Protein AF-A0A9D8K0U5-F1 (afdb_monomer)

Sequence (333 aa):
MPDEKPNTPPADSAVDSELLQRVLEVSRLMAETRALNPLLGRVMDEAVKLVGAERGFLVLMGRDGSHEIRVRRSRVGADPPGAADEISNSIIDKVARSGQPLILRDALNDPAFNNASSIINLRLRSVLCAPLVSRGNVIGALYVENRSIKGRFNTRDLSPLILFANQVAVSIENAALNDDLEARVAERTRELREAMTHLENSWMKIVETNRLQTELLGNVTHDLRSPLTVVVGTLTAMQDGTLGALTVEQRDWVGKSLEAVNHVLNLTNDLFDLAKLDMGALTLHPQNVDLAKFLNDIYRIGLGLRWPDGVTLELDLPPRLPVVALDPVRIRI

pLDDT: mean 81.91, std 11.78, range [43.19, 97.38]

Foldseek 3Di:
DDDDDPDDPPPVVVVVVVLVVVVVVVLVVLVVDLDLLVSLAVLQLCLCVVLVFQKKWWWFADPVRDIDTSFIAGPVGGDDDDDDQADQPVQFVVCQVVVAKDKDLQQCPDPVRVPRPSCVVNQFGIKTKHFQDDPNHGRTIIITTHNPHGRSDDPVSNVSRNSSSPSSSVSVVVSVVVVVVVVVVVVVVVVVVVVVVVVVVVVVVVVVVLVVLLVVLVVVLVVLCVVLVVLLVVLVCVLVQVVHDDDPVRNVVSVVSNVVSVVVNVVSVVVSQVSCVVSVNNDADWDQDPVVVLVVVLVVVVVVDDDPPPDDDDDDDDPDDGRDGGRSVVPND

Nearest PDB structures (foldseek):
  6oap-assembly1_B  TM=8.063E-01  e=4.537E-08  [Leptolyngbya] sp. JSC-1
  3p01-assembly1_A  TM=7.702E-01  e=1.149E-06  Nostoc sp. PCC 7120 = FACHB-418
  6oaq-assembly1_A  TM=7.503E-01  e=1.430E-06  [Leptolyngbya] sp. JSC-1
  2vzw-assembly1_A  TM=7.521E-01  e=2.612E-06  Mycobacterium tuberculosis H37Rv
  2y8h-assembly1_B  TM=7.500E-01  e=6.628E-06  Mycobacterium tuberculosis H37Rv

Radius of gyration: 48.84 Å; Cα contacts (8 Å, |Δi|>4): 367; chains: 1; bounding box: 100×67×124 Å

Solvent-accessible surface area (backbone atoms only — not comparable to full-atom values): 18971 Å² total; per-residue (Å²): 136,82,86,79,74,83,82,71,78,61,75,69,62,58,53,53,51,52,52,51,49,54,51,49,52,49,53,50,54,57,75,70,47,89,54,63,69,69,48,56,46,51,56,45,52,50,49,26,58,75,60,64,32,49,32,27,37,36,33,36,51,47,97,86,74,46,78,44,77,79,37,57,33,36,75,91,44,73,63,80,90,76,86,94,77,84,69,45,60,72,61,50,51,51,22,53,74,65,65,42,66,48,77,34,39,42,38,55,75,32,89,93,38,48,83,39,65,52,38,61,77,62,47,38,18,14,39,42,38,21,36,13,48,48,98,90,41,62,52,24,35,37,38,34,34,25,64,87,42,64,52,70,63,55,80,77,49,44,59,62,45,43,52,51,16,41,52,50,26,51,52,53,51,52,50,55,52,48,55,53,50,51,52,52,50,54,50,52,54,50,53,50,51,55,53,49,55,51,49,52,55,53,49,53,51,51,53,51,51,53,51,53,51,52,52,52,51,54,50,52,51,52,65,53,46,54,61,51,51,51,51,47,53,52,41,48,35,43,70,76,38,78,76,41,88,65,54,76,69,55,44,53,51,44,50,54,51,43,54,52,52,51,49,53,53,49,53,54,50,51,55,49,50,50,54,27,48,78,68,70,65,60,79,81,67,64,36,85,36,54,46,62,61,52,52,50,56,51,49,58,53,58,70,71,52,91,67,64,92,92,66,80,91,83,86,90,75,72,100,76,64,64,71,41,77,41,39,70,76,82,68,62,123

Mean predicted aligned error: 15.77 Å

Structure (mmCIF, N/CA/C/O backbone):
data_AF-A0A9D8K0U5-F1
#
_entry.id   AF-A0A9D8K0U5-F1
#
loop_
_atom_site.group_PDB
_atom_site.id
_atom_site.type_symbol
_atom_site.label_atom_id
_atom_site.label_alt_id
_atom_site.label_comp_id
_atom_site.label_asym_id
_atom_site.label_entity_id
_atom_site.label_seq_id
_atom_site.pdbx_PDB_ins_code
_atom_site.Cartn_x
_atom_site.Cartn_y
_atom_site.Cartn_z
_atom_site.occupancy
_atom_site.B_iso_or_equiv
_atom_site.auth_seq_id
_atom_site.auth_comp_id
_atom_site.auth_asym_id
_atom_site.auth_atom_id
_atom_site.pdbx_PDB_model_num
ATOM 1 N N . MET A 1 1 ? 44.572 -47.144 -34.356 1.00 44.66 1 MET A N 1
ATOM 2 C CA . MET A 1 1 ? 44.053 -45.957 -33.651 1.00 44.66 1 MET A CA 1
ATOM 3 C C . MET A 1 1 ? 44.403 -44.751 -34.501 1.00 44.66 1 MET A C 1
ATOM 5 O O . MET A 1 1 ? 45.591 -44.565 -34.725 1.00 44.66 1 MET A O 1
ATOM 9 N N . PRO A 1 2 ? 43.435 -44.033 -35.086 1.00 44.09 2 PRO A N 1
ATOM 10 C CA . PRO A 1 2 ? 43.706 -42.770 -35.754 1.00 44.09 2 PRO A CA 1
ATOM 11 C C . PRO A 1 2 ? 43.548 -41.607 -34.768 1.00 44.09 2 PRO A C 1
ATOM 13 O O . PRO A 1 2 ? 42.581 -41.567 -34.011 1.00 44.09 2 PRO A O 1
ATOM 16 N N . ASP A 1 3 ? 44.517 -40.695 -34.800 1.00 43.75 3 ASP A N 1
ATOM 17 C CA . ASP A 1 3 ? 44.571 -39.455 -34.028 1.00 43.75 3 ASP A CA 1
ATOM 18 C C . ASP A 1 3 ? 43.314 -38.596 -34.220 1.00 43.75 3 ASP A C 1
ATOM 20 O O . ASP A 1 3 ? 43.030 -38.080 -35.306 1.00 43.75 3 ASP A O 1
ATOM 24 N N . GLU A 1 4 ? 42.577 -38.419 -33.129 1.00 43.19 4 GLU A N 1
ATOM 25 C CA . GLU A 1 4 ? 41.463 -37.490 -33.005 1.00 43.19 4 GLU A CA 1
ATOM 26 C C . GLU A 1 4 ? 42.046 -36.078 -32.833 1.00 43.19 4 GLU A C 1
ATOM 28 O O . GLU A 1 4 ? 42.565 -35.712 -31.777 1.00 43.19 4 GLU A O 1
ATOM 33 N N . LYS A 1 5 ? 42.031 -35.272 -33.903 1.00 47.97 5 LYS A N 1
ATOM 34 C CA . LYS A 1 5 ? 42.366 -33.845 -33.793 1.00 47.97 5 LYS A CA 1
ATOM 35 C C . LYS A 1 5 ? 41.374 -33.172 -32.833 1.00 47.97 5 LYS A C 1
ATOM 37 O O . LYS A 1 5 ? 40.172 -33.396 -32.978 1.00 47.97 5 LYS A O 1
ATOM 42 N N . PRO A 1 6 ? 41.831 -32.301 -31.915 1.00 45.78 6 PRO A N 1
ATOM 43 C CA . PRO A 1 6 ? 40.937 -31.585 -31.018 1.00 45.78 6 PRO A CA 1
ATOM 44 C C . PRO A 1 6 ? 40.024 -30.663 -31.832 1.00 45.78 6 PRO A C 1
ATOM 46 O O . PRO A 1 6 ? 40.475 -29.712 -32.474 1.00 45.78 6 PRO A O 1
ATOM 49 N N . ASN A 1 7 ? 38.732 -30.986 -31.806 1.00 48.38 7 ASN A N 1
ATOM 50 C CA . ASN A 1 7 ? 37.651 -30.201 -32.381 1.00 48.38 7 ASN A CA 1
ATOM 51 C C . ASN A 1 7 ? 37.589 -28.857 -31.642 1.00 48.38 7 ASN A C 1
ATOM 53 O O . ASN A 1 7 ? 37.075 -28.760 -30.529 1.00 48.38 7 ASN A O 1
ATOM 57 N N . THR A 1 8 ? 38.197 -27.830 -32.226 1.00 49.44 8 THR A N 1
ATOM 58 C CA . THR A 1 8 ? 38.116 -26.460 -31.722 1.00 49.44 8 THR A CA 1
ATOM 59 C C . THR A 1 8 ? 36.695 -25.965 -32.006 1.00 49.44 8 THR A C 1
ATOM 61 O O . THR A 1 8 ? 36.280 -26.016 -33.166 1.00 49.44 8 THR A O 1
ATOM 64 N N . PRO A 1 9 ? 35.914 -25.530 -31.000 1.00 43.94 9 PRO A N 1
ATOM 65 C CA . PRO A 1 9 ? 34.563 -25.040 -31.247 1.00 43.94 9 PRO A CA 1
ATOM 66 C C . PRO A 1 9 ? 34.605 -23.825 -32.194 1.00 43.94 9 PRO A C 1
ATOM 68 O O . PRO A 1 9 ? 35.534 -23.014 -32.103 1.00 43.94 9 PRO A O 1
ATOM 71 N N . PRO A 1 10 ? 33.645 -23.695 -33.129 1.00 44.31 10 PRO A N 1
ATOM 72 C CA . PRO A 1 10 ? 33.627 -22.599 -34.092 1.00 44.31 10 PRO A CA 1
ATOM 73 C C . PRO A 1 10 ? 33.541 -21.248 -33.370 1.00 44.31 10 PRO A C 1
ATOM 75 O O . PRO A 1 10 ? 32.800 -21.099 -32.402 1.00 44.31 10 PRO A O 1
ATOM 78 N N . ALA A 1 11 ? 34.278 -20.248 -33.863 1.00 51.22 11 ALA A N 1
ATOM 79 C CA . ALA A 1 11 ? 34.412 -18.922 -33.249 1.00 51.22 11 ALA A CA 1
ATOM 80 C C . ALA A 1 11 ? 33.075 -18.206 -32.941 1.00 51.22 11 ALA A C 1
ATOM 82 O O . ALA A 1 11 ? 33.038 -17.361 -32.051 1.00 51.22 11 ALA A O 1
ATOM 83 N N . ASP A 1 12 ? 31.979 -18.567 -33.618 1.00 49.62 12 ASP A N 1
ATOM 84 C CA . ASP A 1 12 ? 30.642 -18.010 -33.371 1.00 49.62 12 ASP A CA 1
ATOM 85 C C . ASP A 1 12 ? 30.054 -18.432 -31.995 1.00 49.62 12 ASP A C 1
ATOM 87 O O . ASP A 1 12 ? 29.340 -17.642 -31.386 1.00 49.62 12 ASP A O 1
ATOM 91 N N . SER A 1 13 ? 30.403 -19.599 -31.420 1.00 53.31 13 SER A N 1
ATOM 92 C CA . SER A 1 13 ? 29.839 -20.035 -30.120 1.00 53.31 13 SER A CA 1
ATOM 93 C C . SER A 1 13 ? 30.451 -19.326 -28.904 1.00 53.31 13 SER A C 1
ATOM 95 O O . SER A 1 13 ? 29.824 -19.229 -27.851 1.00 53.31 13 SER A O 1
ATOM 97 N N . ALA A 1 14 ? 31.690 -18.843 -29.028 1.00 51.88 14 ALA A N 1
ATOM 98 C CA . ALA A 1 14 ? 32.368 -18.095 -27.968 1.00 51.88 14 ALA A CA 1
ATOM 99 C C . ALA A 1 14 ? 31.843 -16.651 -27.866 1.00 51.88 14 ALA A C 1
ATOM 101 O O . ALA A 1 14 ? 31.700 -16.124 -26.764 1.00 51.88 14 ALA A O 1
ATOM 102 N N . VAL A 1 15 ? 31.495 -16.046 -29.009 1.00 54.91 15 VAL A N 1
ATOM 103 C CA . VAL A 1 15 ? 30.927 -14.691 -29.096 1.00 54.91 15 VAL A CA 1
ATOM 104 C C . VAL A 1 15 ? 29.525 -14.639 -28.481 1.00 54.91 15 VAL A C 1
ATOM 106 O O . VAL A 1 15 ? 29.226 -13.713 -27.727 1.00 54.91 15 VAL A O 1
ATOM 109 N N . ASP A 1 16 ? 28.697 -15.662 -28.716 1.00 64.38 16 ASP A N 1
ATOM 110 C CA . ASP A 1 16 ? 27.368 -15.768 -28.098 1.00 64.38 16 ASP A CA 1
ATOM 111 C C . ASP A 1 16 ? 27.444 -15.972 -26.575 1.00 64.38 16 ASP A C 1
ATOM 113 O O . ASP A 1 16 ? 26.632 -15.416 -25.834 1.00 64.38 16 ASP A O 1
ATOM 117 N N . SER A 1 17 ? 28.449 -16.706 -26.080 1.00 67.56 17 SER A N 1
ATOM 118 C CA . SER A 1 17 ? 28.657 -16.896 -24.638 1.00 67.56 17 SER A CA 1
ATOM 119 C C . SER A 1 17 ? 29.124 -15.617 -23.935 1.00 67.56 17 SER A C 1
ATOM 121 O O . SER A 1 17 ? 28.663 -15.339 -22.829 1.00 67.56 17 SER A O 1
ATOM 123 N N . GLU A 1 18 ? 30.016 -14.831 -24.550 1.00 72.62 18 GLU A N 1
ATOM 124 C CA . GLU A 1 18 ? 30.473 -13.553 -23.982 1.00 72.62 18 GLU A CA 1
ATOM 125 C C . GLU A 1 18 ? 29.339 -12.515 -23.973 1.00 72.62 18 GLU A C 1
ATOM 127 O O . GLU A 1 18 ? 29.126 -11.823 -22.974 1.00 72.62 18 GLU A O 1
ATOM 132 N N . LEU A 1 19 ? 28.557 -12.449 -25.058 1.00 68.31 19 LEU A N 1
ATOM 133 C CA . LEU A 1 19 ? 27.367 -11.604 -25.150 1.00 68.31 19 LEU A CA 1
ATOM 134 C C . LEU A 1 19 ? 26.346 -11.955 -24.060 1.00 68.31 19 LEU A C 1
ATOM 136 O O . LEU A 1 19 ? 25.843 -11.066 -23.370 1.00 68.31 19 LEU A O 1
ATOM 140 N N . LEU A 1 20 ? 26.069 -13.248 -23.880 1.00 69.81 20 LEU A N 1
ATOM 141 C CA . LEU A 1 20 ? 25.145 -13.731 -22.860 1.00 69.81 20 LEU A CA 1
ATOM 142 C C . LEU A 1 20 ? 25.645 -13.399 -21.448 1.00 69.81 20 LEU A C 1
ATOM 144 O O . LEU A 1 20 ? 24.860 -12.949 -20.617 1.00 69.81 20 LEU A O 1
ATOM 148 N N . GLN A 1 21 ? 26.946 -13.544 -21.179 1.00 76.25 21 GLN A N 1
ATOM 149 C CA . GLN A 1 21 ? 27.541 -13.161 -19.895 1.00 76.25 21 GLN A CA 1
ATOM 150 C C . GLN A 1 21 ? 27.371 -11.667 -19.602 1.00 76.25 21 GLN A C 1
ATOM 152 O O . GLN A 1 21 ? 26.930 -11.314 -18.508 1.00 76.25 21 GLN A O 1
ATOM 157 N N . ARG A 1 22 ? 27.645 -10.795 -20.581 1.00 69.19 22 ARG A N 1
ATOM 158 C CA . ARG A 1 22 ? 27.478 -9.340 -20.423 1.00 69.19 22 ARG A CA 1
ATOM 159 C C . ARG A 1 22 ? 26.025 -8.942 -20.196 1.00 69.19 22 ARG A C 1
ATOM 161 O O . ARG A 1 22 ? 25.749 -8.027 -19.426 1.00 69.19 22 ARG A O 1
ATOM 168 N N . VAL A 1 23 ? 25.086 -9.635 -20.832 1.00 67.44 23 VAL A N 1
ATOM 169 C CA . VAL A 1 23 ? 23.647 -9.405 -20.642 1.00 67.44 23 VAL A CA 1
ATOM 170 C C . VAL A 1 23 ? 23.165 -9.923 -19.291 1.00 67.44 23 VAL A C 1
ATOM 172 O O . VAL A 1 23 ? 22.287 -9.316 -18.682 1.00 67.44 23 VAL A O 1
ATOM 175 N N . LEU A 1 24 ? 23.725 -11.022 -18.791 1.00 70.69 24 LEU A N 1
ATOM 176 C CA . LEU A 1 24 ? 23.398 -11.529 -17.462 1.00 70.69 24 LEU A CA 1
ATOM 177 C C . LEU A 1 24 ? 23.963 -10.617 -16.368 1.00 70.69 24 LEU A C 1
ATOM 179 O O . LEU A 1 24 ? 23.246 -10.310 -15.418 1.00 70.69 24 LEU A O 1
ATOM 183 N N . GLU A 1 25 ? 25.190 -10.119 -16.525 1.00 73.56 25 GLU A N 1
ATOM 184 C CA . GLU A 1 25 ? 25.799 -9.121 -15.634 1.00 73.56 25 GLU A CA 1
ATOM 185 C C . GLU A 1 25 ? 24.990 -7.815 -15.640 1.00 73.56 25 GLU A C 1
ATOM 187 O O . GLU A 1 25 ? 24.505 -7.381 -14.595 1.00 73.56 25 GLU A O 1
ATOM 192 N N . VAL A 1 26 ? 24.735 -7.311 -16.853 1.00 67.88 26 VAL A N 1
ATOM 193 C CA . VAL A 1 26 ? 23.516 -6.632 -17.305 1.00 67.88 26 VAL A CA 1
ATOM 194 C C . VAL A 1 26 ? 22.335 -6.649 -16.325 1.00 67.88 26 VAL A C 1
ATOM 196 O O . VAL A 1 26 ? 22.117 -5.774 -15.487 1.00 67.88 26 VAL A O 1
ATOM 199 N N . SER A 1 27 ? 21.580 -7.744 -16.435 1.00 65.62 27 SER A N 1
ATOM 200 C CA . SER A 1 27 ? 20.353 -8.028 -15.697 1.00 65.62 27 SER A CA 1
ATOM 201 C C . SER A 1 27 ? 20.543 -8.103 -14.183 1.00 65.62 27 SER A C 1
ATOM 203 O O . SER A 1 27 ? 19.653 -7.704 -13.435 1.00 65.62 27 SER A O 1
ATOM 205 N N . ARG A 1 28 ? 21.701 -8.577 -13.711 1.00 65.06 28 ARG A N 1
ATOM 206 C CA . ARG A 1 28 ? 21.978 -8.738 -12.284 1.00 65.06 28 ARG A CA 1
ATOM 207 C C . ARG A 1 28 ? 22.178 -7.381 -11.621 1.00 65.06 28 ARG A C 1
ATOM 209 O O . ARG A 1 28 ? 21.547 -7.095 -10.610 1.00 65.06 28 ARG A O 1
ATOM 216 N N . LEU A 1 29 ? 22.958 -6.505 -12.250 1.00 64.00 29 LEU A N 1
ATOM 217 C CA . LEU A 1 29 ? 23.120 -5.118 -11.808 1.00 64.00 29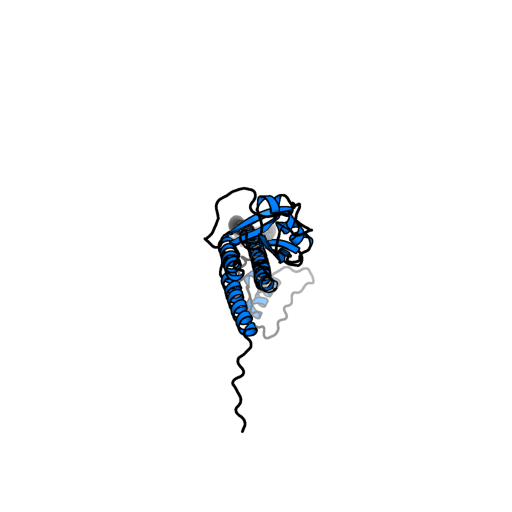 LEU A CA 1
ATOM 218 C C . LEU A 1 29 ? 21.791 -4.344 -11.860 1.00 64.00 29 LEU A C 1
ATOM 220 O O . LEU A 1 29 ? 21.554 -3.449 -11.043 1.00 64.00 29 LEU A O 1
ATOM 224 N N . MET A 1 30 ? 20.909 -4.710 -12.794 1.00 59.34 30 MET A N 1
ATOM 225 C CA . MET A 1 30 ? 19.554 -4.159 -12.919 1.00 59.34 30 MET A CA 1
ATOM 226 C C . MET A 1 30 ? 18.601 -4.619 -11.822 1.00 59.34 30 MET A C 1
ATOM 228 O O . MET A 1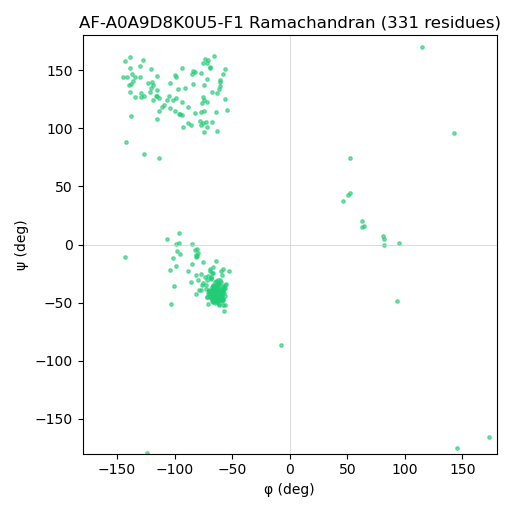 30 ? 17.737 -3.841 -11.433 1.00 59.34 30 MET A O 1
ATOM 232 N N . ALA A 1 31 ? 18.776 -5.827 -11.287 1.00 60.34 31 ALA A N 1
ATOM 233 C CA . ALA A 1 31 ? 18.042 -6.283 -10.110 1.00 60.34 31 ALA A CA 1
ATOM 234 C C . ALA A 1 31 ? 18.532 -5.611 -8.811 1.00 60.34 31 ALA A C 1
ATOM 236 O O . ALA A 1 31 ? 17.761 -5.448 -7.869 1.00 60.34 31 ALA A O 1
ATOM 237 N N . GLU A 1 32 ? 19.805 -5.210 -8.755 1.00 58.94 32 GLU A N 1
ATOM 238 C CA . GLU A 1 32 ? 20.442 -4.663 -7.547 1.00 58.94 32 GLU A CA 1
ATOM 239 C C . GLU A 1 32 ? 20.281 -3.135 -7.407 1.00 58.94 32 GLU A C 1
ATOM 241 O O . GLU A 1 32 ? 20.342 -2.594 -6.300 1.00 58.94 32 GLU A O 1
ATOM 246 N N . THR A 1 33 ? 20.046 -2.413 -8.508 1.00 56.09 33 THR A N 1
ATOM 247 C CA . THR A 1 33 ? 19.996 -0.943 -8.496 1.00 56.09 33 THR A CA 1
ATOM 248 C C . THR A 1 33 ? 18.563 -0.427 -8.376 1.00 56.09 33 THR A C 1
ATOM 250 O O . THR A 1 33 ? 17.787 -0.503 -9.323 1.00 56.09 33 THR A O 1
ATOM 253 N N . ARG A 1 34 ? 18.228 0.203 -7.241 1.00 58.66 34 ARG A N 1
ATOM 254 C CA . ARG A 1 34 ? 16.926 0.879 -7.041 1.00 58.66 34 ARG A CA 1
ATOM 255 C C . ARG A 1 34 ? 16.739 2.145 -7.885 1.00 58.66 34 ARG A C 1
ATOM 257 O O . ARG A 1 34 ? 15.617 2.573 -8.114 1.00 58.66 34 ARG A O 1
ATOM 264 N N . ALA A 1 35 ? 17.827 2.770 -8.331 1.00 66.31 35 ALA A N 1
ATOM 265 C CA . ALA A 1 35 ? 17.777 4.013 -9.092 1.00 66.31 35 ALA A CA 1
ATOM 266 C C . ALA A 1 35 ? 17.773 3.744 -10.608 1.00 66.31 35 ALA A C 1
ATOM 268 O O . ALA A 1 35 ? 18.791 3.351 -11.182 1.00 66.31 35 ALA A O 1
ATOM 269 N N . LEU A 1 36 ? 16.647 4.030 -11.269 1.00 76.12 36 LEU A N 1
ATOM 270 C CA . LEU A 1 36 ? 16.458 3.819 -12.709 1.00 76.12 36 LEU A CA 1
ATOM 271 C C . LEU A 1 36 ? 17.473 4.603 -13.569 1.00 76.12 36 LEU A C 1
ATOM 273 O O . LEU A 1 36 ? 18.045 4.059 -14.507 1.00 76.12 36 LEU A O 1
ATOM 277 N N . ASN A 1 37 ? 17.769 5.865 -13.241 1.00 77.75 37 ASN A N 1
ATOM 278 C CA . ASN A 1 37 ? 18.607 6.722 -14.100 1.00 77.75 37 ASN A CA 1
ATOM 279 C C . ASN A 1 37 ? 20.075 6.270 -14.228 1.00 77.75 37 ASN A C 1
ATOM 281 O O . ASN A 1 37 ? 20.565 6.176 -15.358 1.00 77.75 37 ASN A O 1
ATOM 285 N N . PRO A 1 38 ? 20.795 5.957 -13.131 1.00 77.94 38 PRO A N 1
ATOM 286 C CA . PRO A 1 38 ? 22.136 5.377 -13.223 1.00 77.94 38 PRO A CA 1
ATOM 287 C C . PRO A 1 38 ? 22.172 4.084 -14.040 1.00 77.94 38 PRO A C 1
ATOM 289 O O . PRO A 1 38 ? 23.146 3.824 -14.746 1.00 77.94 38 PRO A O 1
ATOM 292 N N . LEU A 1 39 ? 21.104 3.291 -13.957 1.00 77.38 39 LEU A N 1
ATOM 293 C CA . LEU A 1 39 ? 21.005 2.000 -14.614 1.00 77.38 39 LEU A CA 1
ATOM 294 C C . LEU A 1 39 ? 20.860 2.128 -16.129 1.00 77.38 39 LEU A C 1
ATOM 296 O O . LEU A 1 39 ? 21.645 1.549 -16.879 1.00 77.38 39 LEU A O 1
ATOM 300 N N . LEU A 1 40 ? 19.905 2.951 -16.571 1.00 83.56 40 LEU A N 1
ATOM 301 C CA . LEU A 1 40 ? 19.699 3.255 -17.986 1.00 83.56 40 LEU A CA 1
ATOM 302 C C . LEU A 1 40 ? 20.972 3.832 -18.622 1.00 83.56 40 LEU A C 1
ATOM 304 O O . LEU A 1 40 ? 21.321 3.489 -19.750 1.00 83.56 40 LEU A O 1
ATOM 308 N N . GLY A 1 41 ? 21.700 4.662 -17.868 1.00 83.75 41 GLY A N 1
ATOM 309 C CA . GLY A 1 41 ? 23.008 5.177 -18.256 1.00 83.75 41 GLY A CA 1
ATOM 310 C C . GLY A 1 41 ? 24.024 4.081 -18.575 1.00 83.75 41 GLY A C 1
ATOM 311 O O . GLY A 1 41 ? 24.608 4.090 -19.655 1.00 83.75 41 GLY A O 1
ATOM 312 N N . ARG A 1 42 ? 24.201 3.123 -17.659 1.00 81.19 42 ARG A N 1
ATOM 313 C CA . ARG A 1 42 ? 25.161 2.017 -17.815 1.00 81.19 42 ARG A CA 1
ATOM 314 C C . ARG A 1 42 ? 24.799 1.076 -18.959 1.00 81.19 42 ARG A C 1
ATOM 316 O O . ARG A 1 42 ? 25.681 0.671 -19.708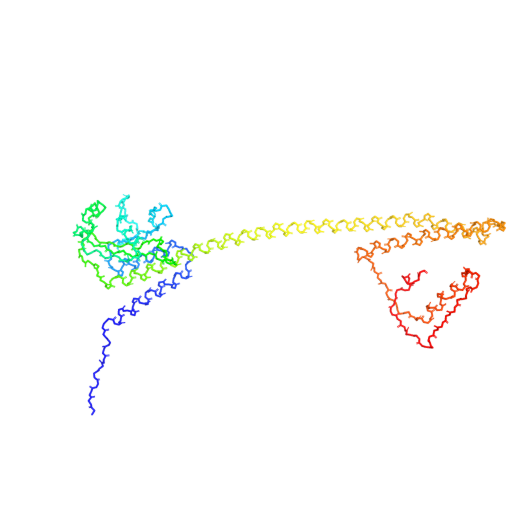 1.00 81.19 42 ARG A O 1
ATOM 323 N N . VAL A 1 43 ? 23.514 0.749 -19.111 1.00 84.25 43 VAL A N 1
ATOM 324 C CA . VAL A 1 43 ? 23.054 -0.111 -20.213 1.00 84.25 43 VAL A CA 1
ATOM 325 C C . VAL A 1 43 ? 23.360 0.550 -21.556 1.00 84.25 43 VAL A C 1
ATOM 327 O O . VAL A 1 43 ? 23.851 -0.106 -22.471 1.00 84.25 43 VAL A O 1
ATOM 330 N N . MET A 1 44 ? 23.143 1.864 -21.659 1.00 86.88 44 MET A N 1
ATOM 331 C CA . MET A 1 44 ? 23.506 2.625 -22.852 1.00 86.88 44 MET A CA 1
ATOM 332 C C . MET A 1 44 ? 25.013 2.661 -23.103 1.00 86.88 44 MET A C 1
ATOM 334 O O . MET A 1 44 ? 25.428 2.551 -24.255 1.00 86.88 44 MET A O 1
ATOM 338 N N . ASP A 1 45 ? 25.828 2.801 -22.056 1.00 86.88 45 ASP A N 1
ATOM 339 C CA . ASP A 1 45 ? 27.288 2.764 -22.178 1.00 86.88 45 ASP A CA 1
ATOM 340 C C . ASP A 1 45 ? 27.766 1.428 -22.763 1.00 86.88 45 ASP A C 1
ATOM 342 O O . ASP A 1 45 ? 28.575 1.411 -23.692 1.00 86.88 45 ASP A O 1
ATOM 346 N N . GLU A 1 46 ? 27.227 0.309 -22.279 1.00 84.44 46 GLU A N 1
ATOM 347 C CA . GLU A 1 46 ? 27.560 -1.016 -22.808 1.00 84.44 46 GLU A CA 1
ATOM 348 C C . GLU A 1 46 ? 27.000 -1.246 -24.215 1.00 84.44 46 GLU A C 1
ATOM 350 O O . GLU A 1 46 ? 27.724 -1.744 -25.078 1.00 84.44 46 GLU A O 1
ATOM 355 N N . ALA A 1 47 ? 25.773 -0.804 -24.503 1.00 86.19 47 ALA A N 1
ATOM 356 C CA . ALA A 1 47 ? 25.194 -0.897 -25.843 1.00 86.19 47 ALA A CA 1
ATOM 357 C C . ALA A 1 47 ? 26.029 -0.129 -26.886 1.00 86.19 47 ALA A C 1
ATOM 359 O O . ALA A 1 47 ? 26.317 -0.655 -27.963 1.00 86.19 47 ALA A O 1
ATOM 360 N N . VAL A 1 48 ? 26.476 1.092 -26.559 1.00 87.06 48 VAL A N 1
ATOM 361 C CA . VAL A 1 48 ? 27.323 1.911 -27.444 1.00 87.06 48 VAL A CA 1
ATOM 362 C C . VAL A 1 48 ? 28.689 1.262 -27.663 1.00 87.06 48 VAL A C 1
ATOM 364 O O . VAL A 1 48 ? 29.159 1.224 -28.802 1.00 87.06 48 VAL A O 1
ATOM 367 N N . LYS A 1 49 ? 29.323 0.729 -26.609 1.00 85.81 49 LYS A N 1
ATOM 368 C CA . LYS A 1 49 ? 30.627 0.053 -26.717 1.00 85.81 49 LYS A CA 1
ATOM 369 C C . LYS A 1 49 ? 30.542 -1.226 -27.540 1.00 85.81 49 LYS A C 1
ATOM 371 O O . LYS A 1 49 ? 31.358 -1.420 -28.438 1.00 85.81 49 LYS A O 1
ATOM 376 N N . LEU A 1 50 ? 29.560 -2.075 -27.251 1.00 84.00 50 LEU A N 1
ATOM 377 C CA . LEU A 1 50 ? 29.442 -3.406 -27.836 1.00 84.00 50 LEU A CA 1
ATOM 378 C C . LEU A 1 50 ? 29.099 -3.347 -29.326 1.00 84.00 50 LEU A C 1
ATOM 380 O O . LEU A 1 50 ? 29.727 -4.016 -30.140 1.00 84.00 50 LEU A O 1
ATOM 384 N N . VAL A 1 51 ? 28.158 -2.477 -29.697 1.00 85.00 51 VAL A N 1
ATOM 385 C CA . VAL A 1 51 ? 27.787 -2.240 -31.101 1.00 85.00 51 VAL A CA 1
ATOM 386 C C . VAL A 1 51 ? 28.791 -1.297 -31.794 1.00 85.00 51 VAL A C 1
ATOM 388 O O . VAL A 1 51 ? 28.757 -1.107 -33.009 1.00 85.00 51 VAL A O 1
ATOM 391 N N . GLY A 1 52 ? 29.727 -0.713 -31.034 1.00 84.00 52 GLY A N 1
ATOM 392 C CA . GLY A 1 52 ? 30.729 0.263 -31.468 1.00 84.00 52 GLY A CA 1
ATOM 393 C C . GLY A 1 52 ? 30.127 1.453 -32.210 1.00 84.00 52 GLY A C 1
ATOM 394 O O . GLY A 1 52 ? 30.630 1.864 -33.264 1.00 84.00 52 GLY A O 1
ATOM 395 N N . ALA A 1 53 ? 29.032 1.973 -31.658 1.00 86.81 53 ALA A N 1
ATOM 396 C CA . ALA A 1 53 ? 28.378 3.184 -32.118 1.00 86.81 53 ALA A CA 1
ATOM 397 C C . ALA A 1 53 ? 29.184 4.434 -31.729 1.00 86.81 53 ALA A C 1
ATOM 399 O O . ALA A 1 53 ? 30.024 4.416 -30.829 1.00 86.81 53 ALA A O 1
ATOM 400 N N . GLU A 1 54 ? 28.938 5.539 -32.430 1.00 85.00 54 GLU A N 1
ATOM 401 C CA . GLU A 1 54 ? 29.527 6.834 -32.083 1.00 85.00 54 GLU A CA 1
ATOM 402 C C . GLU A 1 54 ? 28.728 7.497 -30.959 1.00 85.00 54 GLU A C 1
ATOM 404 O O . GLU A 1 54 ? 29.306 8.024 -30.008 1.00 85.00 54 GLU A O 1
ATOM 409 N N . ARG A 1 55 ? 27.397 7.427 -31.063 1.00 87.19 55 ARG A N 1
ATOM 410 C CA . ARG A 1 55 ? 26.443 7.991 -30.108 1.00 87.19 55 ARG A CA 1
ATOM 411 C C . ARG A 1 55 ? 25.290 7.020 -29.883 1.00 87.19 55 ARG A C 1
ATOM 413 O O . ARG A 1 55 ? 24.941 6.248 -30.776 1.00 87.19 55 ARG A O 1
ATOM 420 N N . GLY A 1 56 ? 24.700 7.082 -28.700 1.00 88.81 56 GLY A N 1
ATOM 421 C CA . GLY A 1 56 ? 23.545 6.299 -28.300 1.00 88.81 56 GLY A CA 1
ATOM 422 C C . GLY A 1 56 ? 22.584 7.120 -27.456 1.00 88.81 56 GLY A C 1
ATOM 423 O O . GLY A 1 56 ? 22.988 7.953 -26.645 1.00 88.81 56 GLY A O 1
ATOM 424 N N . PHE A 1 57 ? 21.303 6.854 -27.644 1.00 90.12 57 PHE A N 1
ATOM 425 C CA . PHE A 1 57 ? 20.200 7.569 -27.041 1.00 90.12 57 PHE A CA 1
ATOM 426 C C . PHE A 1 57 ? 19.141 6.571 -26.587 1.00 90.12 57 PHE A C 1
ATOM 428 O O . PHE A 1 57 ? 18.817 5.619 -27.299 1.00 90.12 57 PHE A O 1
ATOM 435 N N . LEU A 1 58 ? 18.590 6.814 -25.405 1.00 90.50 58 LEU A N 1
ATOM 436 C CA . LEU A 1 58 ? 17.401 6.130 -24.922 1.00 90.50 58 LEU A CA 1
ATOM 437 C C . LEU A 1 58 ? 16.261 7.132 -24.927 1.00 90.50 58 LEU A C 1
ATOM 439 O O . LEU A 1 58 ? 16.339 8.165 -24.255 1.00 90.50 58 LEU A O 1
ATOM 443 N N . VAL A 1 59 ? 15.221 6.816 -25.687 1.00 90.69 59 VAL A N 1
ATOM 444 C CA . VAL A 1 59 ? 14.061 7.679 -25.880 1.00 90.69 59 VAL A CA 1
ATOM 445 C C . VAL A 1 59 ? 12.841 6.985 -25.302 1.00 90.69 59 VAL A C 1
ATOM 447 O O . VAL A 1 59 ? 12.575 5.833 -25.635 1.00 90.69 59 VAL A O 1
ATOM 450 N N . LEU A 1 60 ? 12.109 7.674 -24.436 1.00 90.38 60 LEU A N 1
ATOM 451 C CA . LEU A 1 60 ? 10.810 7.240 -23.937 1.00 90.38 60 LEU A CA 1
ATOM 452 C C . LEU A 1 60 ? 9.712 7.964 -24.701 1.00 90.38 60 LEU A C 1
ATOM 454 O O . LEU A 1 60 ? 9.876 9.117 -25.102 1.00 90.38 60 LEU A O 1
ATOM 458 N N . MET A 1 61 ? 8.599 7.276 -24.914 1.00 88.62 61 MET A N 1
ATOM 459 C CA . MET A 1 61 ? 7.443 7.858 -25.581 1.00 88.62 61 MET A CA 1
ATOM 460 C C . MET A 1 61 ? 6.387 8.254 -24.559 1.00 88.62 61 MET A C 1
ATOM 462 O O . MET A 1 61 ? 5.932 7.434 -23.760 1.00 88.62 61 MET A O 1
ATOM 466 N N . GLY A 1 62 ? 5.996 9.526 -24.604 1.00 80.50 62 GLY A N 1
ATOM 467 C CA . GLY A 1 62 ? 4.849 10.039 -23.876 1.00 80.50 62 GLY A CA 1
ATOM 468 C C . GLY A 1 62 ? 3.538 9.532 -24.477 1.00 80.50 62 GLY A C 1
ATOM 469 O O . GLY A 1 62 ? 3.458 9.144 -25.644 1.00 80.50 62 GLY A O 1
ATOM 470 N N . ARG A 1 63 ? 2.467 9.559 -23.678 1.00 74.50 63 ARG A N 1
ATOM 471 C CA . ARG A 1 63 ? 1.114 9.178 -24.135 1.00 74.50 63 ARG A CA 1
ATOM 472 C C . ARG A 1 63 ? 0.530 10.146 -25.170 1.00 74.50 63 ARG A C 1
ATOM 474 O O . ARG A 1 63 ? -0.404 9.792 -25.877 1.00 74.50 63 ARG A O 1
ATOM 481 N N . ASP A 1 64 ? 1.074 11.353 -25.237 1.00 75.56 64 ASP A N 1
ATOM 482 C CA . ASP A 1 64 ? 0.754 12.415 -26.191 1.00 75.56 64 ASP A CA 1
ATOM 483 C C . ASP A 1 64 ? 1.528 12.293 -27.518 1.00 75.56 64 ASP A C 1
ATOM 485 O O . ASP A 1 64 ? 1.358 13.123 -28.408 1.00 75.56 64 ASP A O 1
ATOM 489 N N . GLY A 1 65 ? 2.370 11.264 -27.663 1.00 71.25 65 GLY A N 1
ATOM 490 C CA . GLY A 1 65 ? 3.253 11.096 -28.816 1.00 71.25 65 GLY A CA 1
ATOM 491 C C . GLY A 1 65 ? 4.533 11.929 -28.735 1.00 71.25 65 GLY A C 1
ATOM 492 O O . GLY A 1 65 ? 5.292 11.957 -29.700 1.00 71.25 65 GLY A O 1
ATOM 493 N N . SER A 1 66 ? 4.799 12.593 -27.604 1.00 81.38 66 SER A N 1
ATOM 494 C CA . SER A 1 66 ? 6.077 13.265 -27.375 1.00 81.38 66 SER A CA 1
ATOM 495 C C . SER A 1 66 ? 7.218 12.256 -27.204 1.00 81.38 66 SER A C 1
ATOM 497 O O . SER A 1 66 ? 7.027 11.111 -26.781 1.00 81.38 66 SER A O 1
ATOM 499 N N . HIS A 1 67 ? 8.431 12.686 -27.544 1.00 82.56 67 HIS A N 1
ATOM 500 C CA . HIS A 1 67 ? 9.649 11.907 -27.356 1.00 82.56 67 HIS A CA 1
ATOM 501 C C . HIS A 1 67 ? 10.505 12.562 -26.274 1.00 82.56 67 HIS A C 1
ATOM 503 O O . HIS A 1 67 ? 10.974 13.687 -26.444 1.00 82.56 67 HIS A O 1
ATOM 509 N N . GLU A 1 68 ? 10.745 11.847 -25.179 1.00 86.38 68 GLU A N 1
ATOM 510 C CA . GLU A 1 68 ? 11.630 12.292 -24.108 1.00 86.38 68 GLU A CA 1
ATOM 511 C C . GLU A 1 68 ? 12.958 11.535 -24.189 1.00 86.38 68 GLU A C 1
ATOM 513 O O . GLU A 1 68 ? 13.018 10.314 -24.032 1.00 86.38 68 GLU A O 1
ATOM 518 N N . ILE A 1 69 ? 14.058 12.254 -24.415 1.00 86.38 69 ILE A N 1
ATOM 519 C CA . ILE A 1 69 ? 15.397 11.660 -24.362 1.00 86.38 69 ILE A CA 1
ATOM 520 C C . ILE A 1 69 ? 15.793 11.499 -22.895 1.00 86.38 69 ILE A C 1
ATOM 522 O O . ILE A 1 69 ? 16.149 12.472 -22.230 1.00 86.38 69 ILE A O 1
ATOM 526 N N . ARG A 1 70 ? 15.776 10.260 -22.401 1.00 85.75 70 ARG A N 1
ATOM 527 C CA . ARG A 1 70 ? 16.084 9.951 -21.001 1.00 85.75 70 ARG A CA 1
ATOM 528 C C . ARG A 1 70 ? 17.576 9.777 -20.747 1.00 85.75 70 ARG A C 1
ATOM 530 O O . ARG A 1 70 ? 18.050 10.087 -19.655 1.00 85.75 70 ARG A O 1
ATOM 537 N N . VAL A 1 71 ? 18.311 9.271 -21.740 1.00 86.69 71 VAL A N 1
ATOM 538 C CA . VAL A 1 71 ? 19.758 9.035 -21.654 1.00 86.69 71 VAL A CA 1
ATOM 539 C C . VAL A 1 71 ? 20.437 9.419 -22.960 1.00 86.69 71 VAL A C 1
ATOM 541 O O . VAL A 1 71 ? 19.972 9.052 -24.038 1.00 86.69 71 VAL A O 1
ATOM 544 N N . ARG A 1 72 ? 21.584 10.094 -22.843 1.00 87.50 72 ARG A N 1
ATOM 545 C CA . ARG A 1 72 ? 22.519 10.375 -23.937 1.00 87.50 72 ARG A CA 1
ATOM 546 C C . ARG A 1 72 ? 23.886 9.801 -23.609 1.00 87.50 72 ARG A C 1
ATOM 548 O O . ARG A 1 72 ? 24.403 10.040 -22.513 1.00 87.50 72 ARG A O 1
ATOM 555 N N . ARG A 1 73 ? 24.483 9.075 -24.550 1.00 85.44 73 ARG A N 1
ATOM 556 C CA . ARG A 1 73 ? 25.845 8.538 -24.462 1.00 85.44 73 ARG A CA 1
ATOM 557 C C . ARG A 1 73 ? 26.597 8.726 -25.767 1.00 85.44 73 ARG A C 1
ATOM 559 O O . ARG A 1 73 ? 26.028 8.682 -26.852 1.00 85.44 73 ARG A O 1
ATOM 566 N N . SER A 1 74 ? 27.896 8.937 -25.651 1.00 81.62 74 SER A N 1
ATOM 567 C CA . SER A 1 74 ? 28.844 8.970 -26.754 1.00 81.62 74 SER A CA 1
ATOM 568 C C . SER A 1 74 ? 29.982 8.009 -26.447 1.00 81.62 74 SER A C 1
ATOM 570 O O . SER A 1 74 ? 30.267 7.714 -25.287 1.00 81.62 74 SER A O 1
ATOM 572 N N . ARG A 1 75 ? 30.695 7.568 -27.481 1.00 71.81 75 ARG A N 1
ATOM 573 C CA . ARG A 1 75 ? 31.904 6.7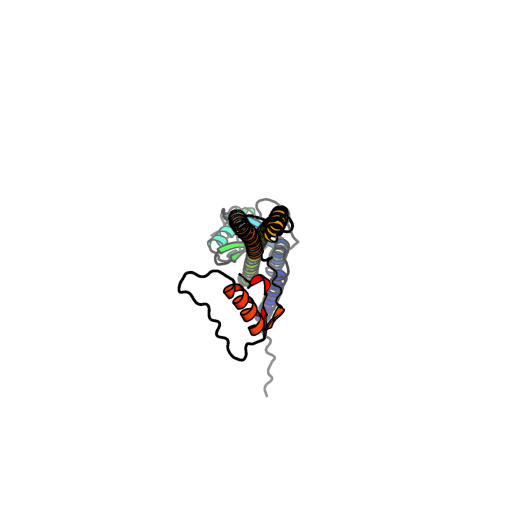49 -27.328 1.00 71.81 75 ARG A CA 1
ATOM 574 C C . ARG A 1 75 ? 32.993 7.423 -26.476 1.00 71.81 75 ARG A C 1
ATOM 576 O O . ARG A 1 75 ? 33.862 6.731 -25.960 1.00 71.81 75 ARG A O 1
ATOM 583 N N . VAL A 1 76 ? 32.951 8.752 -26.338 1.00 68.88 76 VAL A N 1
ATOM 584 C CA . VAL A 1 76 ? 33.917 9.560 -25.564 1.00 68.88 76 VAL A CA 1
ATOM 585 C C . VAL A 1 76 ? 33.407 9.900 -24.148 1.00 68.88 76 VAL A C 1
ATOM 587 O O . VAL A 1 76 ? 34.161 10.436 -23.344 1.00 68.88 76 VAL A O 1
ATOM 590 N N . GLY A 1 77 ? 32.156 9.565 -23.802 1.00 64.69 77 GLY A N 1
ATOM 591 C CA . GLY A 1 77 ? 31.588 9.817 -22.470 1.00 64.69 77 GLY A CA 1
ATOM 592 C C . GLY A 1 77 ? 30.094 10.161 -22.468 1.00 64.69 77 GLY A C 1
ATOM 593 O O . GLY A 1 77 ? 29.417 10.117 -23.498 1.00 64.69 77 GLY A O 1
ATOM 594 N N . ALA A 1 78 ? 29.571 10.498 -21.287 1.00 63.66 78 ALA A N 1
ATOM 595 C CA . ALA A 1 78 ? 28.183 10.923 -21.098 1.00 63.66 78 ALA A CA 1
ATOM 596 C C . ALA A 1 78 ? 27.955 12.381 -21.547 1.00 63.66 78 ALA A C 1
ATOM 598 O O . ALA A 1 78 ? 28.849 13.206 -21.401 1.00 63.66 78 ALA A O 1
ATOM 599 N N . ASP A 1 79 ? 26.753 12.673 -22.061 1.00 63.75 79 ASP A N 1
ATOM 600 C CA . ASP A 1 79 ? 26.272 14.018 -22.445 1.00 63.75 79 ASP A CA 1
ATOM 601 C C . ASP A 1 79 ? 27.199 14.823 -23.390 1.00 63.75 79 ASP A C 1
ATOM 603 O O . ASP A 1 79 ? 27.852 15.789 -22.988 1.00 63.75 79 ASP A O 1
ATOM 607 N N . PRO A 1 80 ? 27.260 14.470 -24.689 1.00 59.34 80 PRO A N 1
ATOM 608 C CA . PRO A 1 80 ? 27.876 15.344 -25.689 1.00 59.34 80 PRO A CA 1
ATOM 609 C C . PRO A 1 80 ? 27.124 16.697 -25.787 1.00 59.34 80 PRO A C 1
ATOM 611 O O . PRO A 1 80 ? 25.898 16.693 -25.867 1.00 59.34 80 PRO A O 1
ATOM 614 N N . PRO A 1 81 ? 27.814 17.855 -25.805 1.00 48.22 81 PRO A N 1
ATOM 615 C CA . PRO A 1 81 ? 27.167 19.171 -25.856 1.00 48.22 81 PRO A CA 1
ATOM 616 C C . PRO A 1 81 ? 26.595 19.517 -27.249 1.00 48.22 81 PRO A C 1
ATOM 618 O O . PRO A 1 81 ? 27.278 19.337 -28.256 1.00 48.22 81 PRO A O 1
ATOM 621 N N . GLY A 1 82 ? 25.376 20.084 -27.297 1.00 52.84 82 GLY A N 1
ATOM 622 C CA . GLY A 1 82 ? 24.738 20.631 -28.514 1.00 52.84 82 GLY A CA 1
ATOM 623 C C . GLY A 1 82 ? 23.221 20.387 -28.586 1.00 52.84 82 GLY A C 1
ATOM 624 O O . GLY A 1 82 ? 22.780 19.325 -28.999 1.00 52.84 82 GLY A O 1
ATOM 625 N N . ALA A 1 83 ? 22.420 21.370 -28.171 1.00 47.25 83 ALA A N 1
ATOM 626 C CA . ALA A 1 83 ? 20.977 21.253 -27.954 1.00 47.25 83 ALA A CA 1
ATO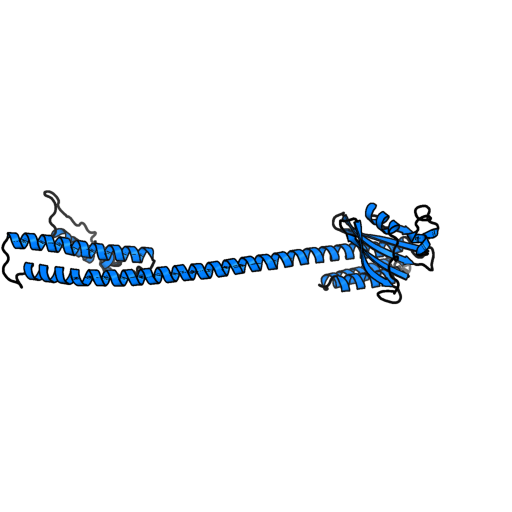M 627 C C . ALA A 1 83 ? 20.095 21.211 -29.230 1.00 47.25 83 ALA A C 1
ATOM 629 O O . ALA A 1 83 ? 20.432 21.790 -30.259 1.00 47.25 83 ALA A O 1
ATOM 630 N N . ALA A 1 84 ? 18.905 20.619 -29.045 1.00 46.44 84 ALA A N 1
ATOM 631 C CA . ALA A 1 84 ? 17.643 20.692 -29.804 1.00 46.44 84 ALA A CA 1
ATOM 632 C C . ALA A 1 84 ? 17.355 19.648 -30.906 1.00 46.44 84 ALA A C 1
ATOM 634 O O . ALA A 1 84 ? 16.295 19.037 -30.831 1.00 46.44 84 ALA A O 1
ATOM 635 N N . ASP A 1 85 ? 18.265 19.346 -31.835 1.00 55.28 85 ASP A N 1
ATOM 636 C CA . ASP A 1 85 ? 18.014 18.373 -32.920 1.00 55.28 85 ASP A CA 1
ATOM 637 C C . ASP A 1 85 ? 19.108 17.297 -32.945 1.00 55.28 85 ASP A C 1
ATOM 639 O O . ASP A 1 85 ? 20.048 17.375 -33.730 1.00 55.28 85 ASP A O 1
ATOM 643 N N . GLU A 1 86 ? 19.049 16.309 -32.045 1.00 68.62 86 GLU A N 1
ATOM 644 C CA . GLU A 1 86 ? 20.116 15.297 -31.909 1.00 68.62 86 GLU A CA 1
ATOM 645 C C . GLU A 1 86 ? 19.778 13.925 -32.498 1.00 68.62 86 GLU A C 1
ATOM 647 O O . GLU A 1 86 ? 20.692 13.165 -32.821 1.00 68.62 86 GLU A O 1
ATOM 652 N N . ILE A 1 87 ? 18.488 13.622 -32.646 1.00 74.56 87 ILE A N 1
ATOM 653 C CA . ILE A 1 87 ? 17.962 12.317 -33.056 1.00 74.56 87 ILE A CA 1
ATOM 654 C C . ILE A 1 87 ? 16.966 12.476 -34.202 1.00 74.56 87 ILE A C 1
ATOM 656 O O . ILE A 1 87 ? 16.322 13.512 -34.364 1.00 74.56 87 ILE A O 1
ATOM 660 N N . SER A 1 88 ? 16.822 11.432 -35.013 1.00 82.62 88 SER A N 1
ATOM 661 C CA . SER A 1 88 ? 15.855 11.434 -36.106 1.00 82.62 88 SER A CA 1
ATOM 662 C C . SER A 1 88 ? 14.486 10.926 -35.641 1.00 82.62 88 SER A C 1
ATOM 664 O O . SER A 1 88 ? 14.281 9.718 -35.503 1.00 82.62 88 SER A O 1
ATOM 666 N N . ASN A 1 89 ? 13.528 11.845 -35.459 1.00 82.94 89 ASN A N 1
ATOM 667 C CA . ASN A 1 89 ? 12.147 11.503 -35.078 1.00 82.94 89 ASN A CA 1
ATOM 668 C C . ASN A 1 89 ? 11.478 10.561 -36.089 1.00 82.94 89 ASN A C 1
ATOM 670 O O . ASN A 1 89 ? 10.810 9.620 -35.693 1.00 82.94 89 ASN A O 1
ATOM 674 N N . SER A 1 90 ? 11.740 10.717 -37.393 1.00 84.62 90 SER A N 1
ATOM 675 C CA . SER A 1 90 ? 11.171 9.839 -38.428 1.00 84.62 90 SER A CA 1
ATOM 676 C C . SER A 1 90 ? 11.608 8.376 -38.287 1.00 84.62 90 SER A C 1
ATOM 678 O O . SER A 1 90 ? 10.833 7.467 -38.589 1.00 84.62 90 SER A O 1
ATOM 680 N N . ILE A 1 91 ? 12.838 8.128 -37.824 1.00 86.62 91 ILE A N 1
ATOM 681 C CA . ILE A 1 91 ? 13.345 6.776 -37.550 1.00 86.62 91 ILE A CA 1
ATOM 682 C C . ILE A 1 91 ? 12.669 6.211 -36.297 1.00 86.62 91 ILE A C 1
ATOM 684 O O . ILE A 1 91 ? 12.224 5.062 -36.309 1.00 86.62 91 ILE A O 1
ATOM 688 N N . ILE A 1 92 ? 12.571 7.016 -35.237 1.00 88.06 92 ILE A N 1
ATOM 689 C CA . ILE A 1 92 ? 11.958 6.617 -33.963 1.00 88.06 92 ILE A CA 1
ATOM 690 C C . ILE A 1 92 ? 10.472 6.326 -34.155 1.00 88.06 92 ILE A C 1
ATOM 692 O O . ILE A 1 92 ? 10.024 5.251 -33.774 1.00 88.06 92 ILE A O 1
ATOM 696 N N . ASP A 1 93 ? 9.739 7.200 -34.842 1.00 88.06 93 ASP A N 1
ATOM 697 C CA . ASP A 1 93 ? 8.325 7.023 -35.173 1.00 88.06 93 ASP A CA 1
ATOM 698 C C . ASP A 1 93 ? 8.073 5.752 -35.985 1.00 88.06 93 ASP A C 1
ATOM 700 O O . ASP A 1 93 ? 7.108 5.026 -35.739 1.00 88.06 93 ASP A O 1
ATOM 704 N N . LYS A 1 94 ? 8.939 5.443 -36.959 1.00 88.88 94 LYS A N 1
ATOM 705 C CA . LYS A 1 94 ? 8.799 4.216 -37.754 1.00 88.88 94 LYS A CA 1
ATOM 706 C C . LYS A 1 94 ? 8.978 2.971 -36.886 1.00 88.88 94 LYS A C 1
ATOM 708 O O . LYS A 1 94 ? 8.206 2.020 -37.024 1.00 88.88 94 LYS A O 1
ATOM 713 N N . VAL A 1 95 ? 9.968 2.966 -35.996 1.00 90.94 95 VAL A N 1
ATOM 714 C CA . VAL A 1 95 ? 10.209 1.854 -35.060 1.00 90.94 95 VAL A CA 1
ATOM 715 C C . VAL A 1 95 ? 9.081 1.749 -34.035 1.00 90.94 95 VAL A C 1
ATOM 717 O O . VAL A 1 95 ? 8.585 0.654 -33.791 1.00 90.94 95 VAL A O 1
ATOM 720 N N . ALA A 1 96 ? 8.601 2.875 -33.514 1.00 89.44 96 ALA A N 1
ATOM 721 C CA . ALA A 1 96 ? 7.477 2.944 -32.591 1.00 89.44 96 ALA A CA 1
ATOM 722 C C . ALA A 1 96 ? 6.188 2.368 -33.189 1.00 89.44 96 ALA A C 1
ATOM 724 O O . ALA A 1 96 ? 5.514 1.565 -32.552 1.00 89.44 96 ALA A O 1
ATOM 725 N N . ARG A 1 97 ? 5.866 2.736 -34.436 1.00 89.44 97 ARG A N 1
ATOM 726 C CA . ARG A 1 97 ? 4.662 2.256 -35.134 1.00 89.44 97 ARG A CA 1
ATOM 727 C C . ARG A 1 97 ? 4.764 0.800 -35.568 1.00 89.44 97 ARG A C 1
ATOM 729 O O . ARG A 1 97 ? 3.765 0.092 -35.544 1.00 89.44 97 ARG A O 1
ATOM 736 N N . SER A 1 98 ? 5.940 0.371 -36.023 1.00 91.00 98 SER A N 1
ATOM 737 C CA . SER A 1 98 ? 6.132 -1.002 -36.505 1.00 91.00 98 SER A CA 1
ATOM 738 C C . SER A 1 98 ? 6.366 -2.007 -35.378 1.00 91.00 98 SER A C 1
ATOM 740 O O . SER A 1 98 ? 6.103 -3.191 -35.567 1.00 91.00 98 SER A O 1
ATOM 742 N N . GLY A 1 99 ? 6.892 -1.564 -34.232 1.00 89.25 99 GLY A N 1
ATOM 743 C CA . GLY A 1 99 ? 7.361 -2.445 -33.162 1.00 89.25 99 GLY A CA 1
ATOM 744 C C . GLY A 1 99 ? 8.530 -3.340 -33.581 1.00 89.25 99 GLY A C 1
ATOM 745 O O . GLY A 1 99 ? 8.823 -4.315 -32.894 1.00 89.25 99 GLY A O 1
ATOM 746 N N . GLN A 1 100 ? 9.188 -3.038 -34.706 1.00 91.88 100 GLN A N 1
ATOM 747 C CA . GLN A 1 100 ? 10.283 -3.827 -35.265 1.00 91.88 100 GLN A CA 1
ATOM 748 C C . GLN A 1 100 ? 11.587 -3.023 -35.260 1.00 91.88 100 GLN A C 1
ATOM 750 O O . GLN A 1 100 ? 11.565 -1.808 -35.481 1.00 91.88 100 GLN A O 1
ATOM 755 N N . PRO A 1 101 ? 12.737 -3.676 -35.029 1.00 92.75 101 PRO A N 1
ATOM 756 C CA . PRO A 1 101 ? 14.023 -3.005 -35.084 1.00 92.75 101 PRO A CA 1
ATOM 757 C C . PRO A 1 101 ? 14.386 -2.608 -36.523 1.00 92.75 101 PRO A C 1
ATOM 759 O O . PRO A 1 101 ? 13.993 -3.256 -37.494 1.00 92.75 101 PRO A O 1
ATOM 762 N N . LEU A 1 102 ? 15.174 -1.544 -36.661 1.00 92.00 102 LEU A N 1
ATOM 763 C CA . LEU A 1 102 ? 15.547 -0.945 -37.940 1.00 92.00 102 LEU A CA 1
ATOM 764 C C . LEU A 1 102 ? 17.066 -0.767 -38.035 1.00 92.00 102 LEU A C 1
ATOM 766 O O . LEU A 1 102 ? 17.685 -0.179 -37.148 1.00 92.00 102 LEU A O 1
ATOM 770 N N . ILE A 1 103 ? 17.651 -1.224 -39.147 1.00 92.06 103 ILE A N 1
ATOM 771 C CA . ILE A 1 103 ? 19.045 -0.949 -39.517 1.00 92.06 103 ILE A CA 1
ATOM 772 C C . ILE A 1 103 ? 19.057 -0.081 -40.771 1.00 92.06 103 ILE A C 1
ATOM 774 O O . ILE A 1 103 ? 18.520 -0.484 -41.801 1.00 92.06 103 ILE A O 1
ATOM 778 N N . LEU A 1 104 ? 19.754 1.050 -40.719 1.00 89.81 104 LEU A N 1
ATOM 779 C CA . LEU A 1 104 ? 20.095 1.851 -41.891 1.00 89.81 104 LEU A CA 1
ATOM 780 C C . LEU A 1 104 ? 21.608 1.817 -42.088 1.00 89.81 104 LEU A C 1
ATOM 782 O O . LEU A 1 104 ? 22.370 2.314 -41.257 1.00 89.81 104 LEU A O 1
ATOM 786 N N . ARG A 1 105 ? 22.056 1.224 -43.198 1.00 87.19 105 ARG A N 1
ATOM 787 C CA . ARG A 1 105 ? 23.486 1.159 -43.547 1.00 87.19 105 ARG A CA 1
ATOM 788 C C . ARG A 1 105 ? 23.996 2.460 -44.163 1.00 87.19 105 ARG A C 1
ATOM 790 O O . ARG A 1 105 ? 25.170 2.780 -43.995 1.00 87.19 105 ARG A O 1
ATOM 797 N N . ASP A 1 106 ? 23.128 3.180 -44.867 1.00 85.88 106 ASP A N 1
ATOM 798 C CA . ASP A 1 106 ? 23.390 4.520 -45.391 1.00 85.88 106 ASP A CA 1
ATOM 799 C C . ASP A 1 106 ? 22.126 5.378 -45.276 1.00 85.88 106 ASP A C 1
ATOM 801 O O . ASP A 1 106 ? 21.304 5.394 -46.187 1.00 85.88 106 ASP A O 1
ATOM 805 N N . ALA A 1 107 ? 21.940 6.050 -44.138 1.00 82.75 107 ALA A N 1
ATOM 806 C CA . ALA A 1 107 ? 20.686 6.751 -43.843 1.00 82.75 107 ALA A CA 1
ATOM 807 C C . ALA A 1 107 ? 20.383 7.889 -44.839 1.00 82.75 107 ALA A C 1
ATOM 809 O O . ALA A 1 107 ? 19.223 8.109 -45.173 1.00 82.75 107 ALA A O 1
ATOM 810 N N . LEU A 1 108 ? 21.411 8.566 -45.368 1.00 80.69 108 LEU A N 1
ATOM 811 C CA . LEU A 1 108 ? 21.252 9.633 -46.368 1.00 80.69 108 LEU A CA 1
ATOM 812 C C . LEU A 1 108 ? 20.760 9.127 -47.732 1.00 80.69 108 LEU A C 1
ATOM 814 O O . LEU A 1 108 ? 20.100 9.870 -48.450 1.00 80.69 108 LEU A O 1
ATOM 818 N N . ASN A 1 109 ? 21.088 7.885 -48.096 1.00 81.69 109 ASN A N 1
ATOM 819 C CA . ASN A 1 109 ? 20.752 7.306 -49.401 1.00 81.69 109 ASN A CA 1
ATOM 820 C C . ASN A 1 109 ? 19.624 6.268 -49.323 1.00 81.69 109 ASN A C 1
ATOM 822 O O . ASN A 1 109 ? 19.305 5.636 -50.331 1.00 81.69 109 ASN A O 1
ATOM 826 N N . ASP A 1 110 ? 19.024 6.069 -48.149 1.00 82.94 110 ASP A N 1
ATOM 827 C CA . ASP A 1 110 ? 17.934 5.118 -47.977 1.00 82.94 110 ASP A CA 1
ATOM 828 C C . ASP A 1 110 ? 16.634 5.672 -48.597 1.00 82.94 110 ASP A C 1
ATOM 830 O O . ASP A 1 110 ? 16.193 6.758 -48.213 1.00 82.94 110 ASP A O 1
ATOM 834 N N . PRO A 1 111 ? 15.978 4.959 -49.532 1.00 77.12 111 PRO A N 1
ATOM 835 C CA . PRO A 1 111 ? 14.788 5.461 -50.222 1.00 77.12 111 PRO A CA 1
ATOM 836 C C . PRO A 1 111 ? 13.615 5.821 -49.302 1.00 77.12 111 PRO A C 1
ATOM 838 O O . PRO A 1 111 ? 12.792 6.652 -49.671 1.00 77.12 111 PRO A O 1
ATOM 841 N N . ALA A 1 112 ? 13.514 5.209 -48.117 1.00 78.44 112 ALA A N 1
ATOM 842 C CA . ALA A 1 112 ? 12.438 5.499 -47.170 1.00 78.44 112 ALA A CA 1
ATOM 843 C C . ALA A 1 112 ? 12.688 6.777 -46.349 1.00 78.44 112 ALA A C 1
ATOM 845 O O . ALA A 1 112 ? 11.801 7.215 -45.616 1.00 78.44 112 ALA A O 1
ATOM 846 N N . PHE A 1 113 ? 13.893 7.345 -46.434 1.00 80.06 113 PHE A N 1
ATOM 847 C CA . PHE A 1 113 ? 14.413 8.308 -45.467 1.00 80.06 113 PHE A CA 1
ATOM 848 C C . PHE A 1 113 ? 15.266 9.434 -46.078 1.00 80.06 113 PHE A C 1
ATOM 850 O O . PHE A 1 113 ? 15.537 10.422 -45.398 1.00 80.06 113 PHE A O 1
ATOM 857 N N . ASN A 1 114 ? 15.638 9.337 -47.355 1.00 69.75 114 ASN A N 1
ATOM 858 C CA . ASN A 1 114 ? 16.501 10.281 -48.073 1.00 69.75 114 ASN A CA 1
ATOM 859 C C . ASN A 1 114 ? 15.974 11.727 -48.130 1.00 69.75 114 ASN A C 1
ATOM 861 O O . ASN A 1 114 ? 16.767 12.650 -48.278 1.00 69.75 114 ASN A O 1
ATOM 865 N N . ASN A 1 115 ? 14.664 11.934 -47.969 1.00 70.44 115 ASN A N 1
ATOM 866 C CA . ASN A 1 115 ? 14.027 13.254 -47.932 1.00 70.44 115 ASN A CA 1
ATOM 867 C C . ASN A 1 115 ? 13.743 13.752 -46.505 1.00 70.44 115 ASN A C 1
ATOM 869 O O . ASN A 1 115 ? 13.183 14.834 -46.328 1.00 70.44 115 ASN A O 1
ATOM 873 N N . ALA A 1 116 ? 14.086 12.980 -45.469 1.00 76.81 116 ALA A N 1
ATOM 874 C CA . ALA A 1 116 ? 13.835 13.384 -44.093 1.00 76.81 116 ALA A CA 1
ATOM 875 C C . ALA A 1 116 ? 14.834 14.469 -43.665 1.00 76.81 116 ALA A C 1
ATOM 877 O O . ALA A 1 116 ? 16.032 14.210 -43.521 1.00 76.81 116 ALA A O 1
ATOM 878 N N . SER A 1 117 ? 14.330 15.676 -43.389 1.00 71.38 117 SER A N 1
ATOM 879 C CA . SER A 1 117 ? 15.145 16.824 -42.966 1.00 71.38 117 SER A CA 1
ATOM 880 C C . SER A 1 117 ? 16.000 16.516 -41.732 1.00 71.38 117 SER A C 1
ATOM 882 O O . SER A 1 117 ? 17.138 16.966 -41.651 1.00 71.38 117 SER A O 1
ATOM 884 N N . SER A 1 118 ? 15.501 15.680 -40.815 1.00 73.56 118 SER A N 1
ATOM 885 C CA . SER A 1 118 ? 16.237 15.244 -39.622 1.00 73.56 118 SER A CA 1
ATOM 886 C C . SER A 1 118 ? 17.500 14.443 -39.960 1.00 73.56 118 SER A C 1
ATOM 888 O O . SER A 1 118 ? 18.533 14.634 -39.333 1.00 73.56 118 SER A O 1
ATOM 890 N N . ILE A 1 119 ? 17.466 13.589 -40.983 1.00 74.06 119 ILE A N 1
ATOM 891 C CA . ILE A 1 119 ? 18.593 12.724 -41.368 1.00 74.06 119 ILE A CA 1
ATOM 892 C C . ILE A 1 119 ? 19.655 13.523 -42.129 1.00 74.06 119 ILE A C 1
ATOM 894 O O . ILE A 1 119 ? 20.855 13.344 -41.899 1.00 74.06 119 ILE A O 1
ATOM 898 N N . ILE A 1 120 ? 19.206 14.443 -42.987 1.00 69.44 120 ILE A N 1
ATOM 899 C CA . ILE A 1 120 ? 20.069 15.343 -43.758 1.00 69.44 120 ILE A CA 1
ATOM 900 C C . ILE A 1 120 ? 20.793 16.320 -42.824 1.00 69.44 120 ILE A C 1
ATOM 902 O O . ILE A 1 120 ? 22.020 16.432 -42.887 1.00 69.44 120 ILE A O 1
ATOM 906 N N . ASN A 1 121 ? 20.061 16.974 -41.917 1.00 73.88 121 ASN A N 1
ATOM 907 C CA . ASN A 1 121 ? 20.626 17.950 -40.982 1.00 73.88 121 ASN A CA 1
ATOM 908 C C . ASN A 1 121 ? 21.623 17.301 -40.011 1.00 73.88 121 ASN A C 1
ATOM 910 O O . ASN A 1 121 ? 22.668 17.880 -39.714 1.00 73.88 121 ASN A O 1
ATOM 914 N N . LEU A 1 122 ? 21.349 16.066 -39.578 1.00 75.31 122 LEU A N 1
ATOM 915 C CA . LEU A 1 122 ? 22.220 15.315 -38.672 1.00 75.31 122 LEU A CA 1
ATOM 916 C C . LEU A 1 122 ? 23.403 14.621 -39.362 1.00 75.31 122 LEU A C 1
ATOM 918 O O . LEU A 1 122 ? 24.294 14.119 -38.673 1.00 75.31 122 LEU A O 1
ATOM 922 N N . ARG A 1 123 ? 23.434 14.599 -40.705 1.00 79.69 123 ARG A N 1
ATOM 923 C CA . ARG A 1 123 ? 24.441 13.906 -41.530 1.00 79.69 123 ARG A CA 1
ATOM 924 C C . ARG A 1 123 ? 24.647 12.443 -41.114 1.00 79.69 123 ARG A C 1
ATOM 926 O O . ARG A 1 123 ? 25.777 11.958 -41.035 1.00 79.69 123 ARG A O 1
ATOM 933 N N . LEU A 1 124 ? 23.552 11.738 -40.834 1.00 82.25 124 LEU A N 1
ATOM 934 C CA . LEU A 1 124 ? 23.603 10.354 -40.361 1.00 82.25 124 LEU A CA 1
ATOM 935 C C . LEU A 1 124 ? 24.126 9.429 -41.459 1.00 82.25 124 LEU A C 1
ATOM 937 O O . LEU A 1 124 ? 23.656 9.464 -42.593 1.00 82.25 124 LEU A O 1
ATOM 941 N N . ARG A 1 125 ? 25.093 8.572 -41.125 1.00 85.62 125 ARG A N 1
ATOM 942 C CA . ARG A 1 125 ? 25.657 7.611 -42.081 1.00 85.62 125 ARG A CA 1
ATOM 943 C C . ARG A 1 125 ? 25.109 6.228 -41.828 1.00 85.62 125 ARG A C 1
ATOM 945 O O . ARG A 1 125 ? 24.561 5.637 -42.741 1.00 85.62 125 ARG A O 1
ATOM 952 N N . SER A 1 126 ? 25.161 5.739 -40.600 1.00 88.19 126 SER A N 1
ATOM 953 C CA . SER A 1 126 ? 24.491 4.492 -40.241 1.00 88.19 126 SER A CA 1
ATOM 954 C C . SER A 1 126 ? 23.737 4.636 -38.935 1.00 88.19 126 SER A C 1
ATOM 956 O O . SER A 1 126 ? 24.209 5.311 -38.020 1.00 88.19 126 SER A O 1
ATOM 958 N N . VAL A 1 127 ? 22.590 3.970 -38.848 1.00 90.75 127 VAL A N 1
ATOM 959 C CA . VAL A 1 127 ? 21.693 4.017 -37.692 1.00 90.75 127 VAL A CA 1
ATOM 960 C C . VAL A 1 127 ? 21.223 2.609 -37.361 1.00 90.75 127 VAL A C 1
ATOM 962 O O . VAL A 1 127 ? 20.942 1.815 -38.260 1.00 90.75 127 VAL A O 1
ATOM 965 N N . LEU A 1 128 ? 21.130 2.316 -36.072 1.00 91.94 128 LEU A N 1
ATOM 966 C CA . LEU A 1 128 ? 20.507 1.117 -35.547 1.00 91.94 128 LEU A CA 1
ATOM 967 C C . LEU A 1 128 ? 19.515 1.539 -34.464 1.00 91.94 128 LEU A C 1
ATOM 969 O O . LEU A 1 128 ? 19.865 2.284 -33.551 1.00 91.94 128 LEU A O 1
ATOM 973 N N . CYS A 1 129 ? 18.270 1.100 -34.585 1.00 93.19 129 CYS A N 1
ATOM 974 C CA . CYS A 1 129 ? 17.208 1.476 -33.663 1.00 93.19 129 CYS A CA 1
ATOM 975 C C . CYS A 1 129 ? 16.409 0.234 -33.272 1.00 93.19 129 CYS A C 1
ATOM 977 O O . CYS A 1 129 ? 15.950 -0.502 -34.146 1.00 93.19 129 CYS A O 1
ATOM 979 N N . ALA A 1 130 ? 16.256 -0.010 -31.973 1.00 94.19 130 ALA A N 1
ATOM 980 C CA . ALA A 1 130 ? 15.492 -1.126 -31.428 1.00 94.19 130 ALA A CA 1
ATOM 981 C C . ALA A 1 130 ? 14.353 -0.607 -30.535 1.00 94.19 130 ALA A C 1
ATOM 983 O O . ALA A 1 130 ? 14.584 0.284 -29.716 1.00 94.19 130 ALA A O 1
ATOM 984 N N . PRO A 1 131 ? 13.127 -1.136 -30.664 1.00 94.81 131 PRO A N 1
ATOM 985 C CA . PRO A 1 131 ? 12.006 -0.718 -29.831 1.00 94.81 131 PRO A CA 1
ATOM 986 C C . PRO A 1 131 ? 12.168 -1.228 -28.393 1.00 94.81 131 PRO A C 1
ATOM 988 O O . PRO A 1 131 ? 12.588 -2.361 -28.167 1.00 94.81 131 PRO A O 1
ATOM 991 N N . LEU A 1 132 ? 11.778 -0.407 -27.419 1.00 94.12 132 LEU A N 1
ATOM 992 C CA . LEU A 1 132 ? 11.570 -0.831 -26.036 1.00 94.12 132 LEU A CA 1
ATOM 993 C C . LEU A 1 132 ? 10.138 -1.357 -25.933 1.00 94.12 132 LEU A C 1
ATOM 995 O O . LEU A 1 132 ? 9.195 -0.564 -25.924 1.00 94.12 132 LEU A O 1
ATOM 999 N N . VAL A 1 133 ? 9.965 -2.677 -25.901 1.00 90.88 133 VAL A N 1
ATOM 1000 C CA . VAL A 1 133 ? 8.638 -3.308 -25.867 1.00 90.88 133 VAL A CA 1
ATOM 1001 C C . VAL A 1 133 ? 8.361 -3.863 -24.477 1.00 90.88 133 VAL A C 1
ATOM 1003 O O . VAL A 1 133 ? 9.107 -4.697 -23.974 1.00 90.88 133 VAL A O 1
ATOM 1006 N N . SER A 1 134 ? 7.255 -3.433 -23.877 1.00 86.50 134 SER A N 1
ATOM 1007 C CA . SER A 1 134 ? 6.729 -3.977 -22.623 1.00 86.50 134 SER A CA 1
ATOM 1008 C C . SER A 1 134 ? 5.268 -4.378 -22.831 1.00 86.50 134 SER A C 1
ATOM 1010 O O . SER A 1 134 ? 4.464 -3.607 -23.356 1.00 86.50 134 SER A O 1
ATOM 1012 N N . ARG A 1 135 ? 4.928 -5.624 -22.475 1.00 82.38 135 ARG A N 1
ATOM 1013 C CA . ARG A 1 135 ? 3.578 -6.218 -22.620 1.00 82.38 135 ARG A CA 1
ATOM 1014 C C . ARG A 1 135 ? 2.912 -5.978 -23.986 1.00 82.38 135 ARG A C 1
ATOM 1016 O O . ARG A 1 135 ? 1.708 -5.758 -24.065 1.00 82.38 135 ARG A O 1
ATOM 1023 N N . GLY A 1 136 ? 3.699 -6.008 -25.061 1.00 83.69 136 GLY A N 1
ATOM 1024 C CA . GLY A 1 136 ? 3.214 -5.794 -26.430 1.00 83.69 136 GLY A CA 1
ATOM 1025 C C . GLY A 1 136 ? 3.043 -4.328 -26.844 1.00 83.69 136 GLY A C 1
ATOM 1026 O O . GLY A 1 136 ? 2.707 -4.076 -27.996 1.00 83.69 136 GLY A O 1
ATOM 1027 N N . ASN A 1 137 ? 3.322 -3.367 -25.959 1.00 88.94 137 ASN A N 1
ATOM 1028 C CA . ASN A 1 137 ? 3.316 -1.940 -26.266 1.00 88.94 137 ASN A CA 1
ATOM 1029 C C . ASN A 1 137 ? 4.746 -1.411 -26.390 1.00 88.94 137 ASN A C 1
ATOM 1031 O O . ASN A 1 137 ? 5.616 -1.747 -25.583 1.00 88.94 137 ASN A O 1
ATOM 1035 N N . VAL A 1 138 ? 4.988 -0.549 -27.377 1.00 91.69 138 VAL A N 1
ATOM 1036 C CA . VAL A 1 138 ? 6.274 0.141 -27.501 1.00 91.69 138 VAL A CA 1
ATOM 1037 C C . VAL A 1 138 ? 6.270 1.348 -26.564 1.00 91.69 138 VAL A C 1
ATOM 1039 O O . VAL A 1 138 ? 5.516 2.293 -26.770 1.00 91.69 138 VAL A O 1
ATOM 1042 N N . ILE A 1 139 ? 7.108 1.310 -25.530 1.00 91.75 139 ILE A N 1
ATOM 1043 C CA . ILE A 1 139 ? 7.229 2.373 -24.515 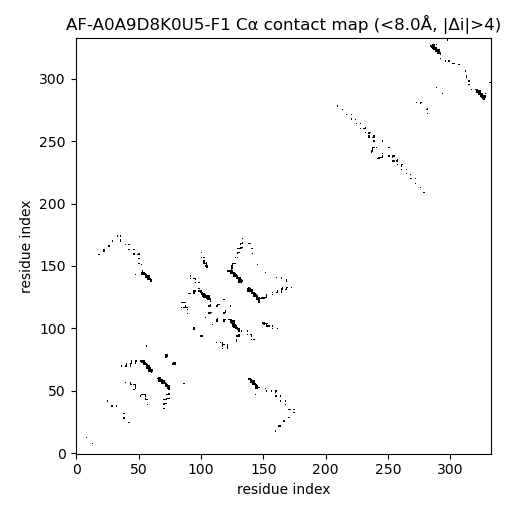1.00 91.75 139 ILE A CA 1
ATOM 1044 C C . ILE A 1 139 ? 8.368 3.357 -24.824 1.00 91.75 139 ILE A C 1
ATOM 1046 O O . ILE A 1 139 ? 8.513 4.387 -24.168 1.00 91.75 139 ILE A O 1
ATOM 1050 N N . GLY A 1 140 ? 9.188 3.050 -25.829 1.00 92.31 140 GLY A N 1
ATOM 1051 C CA . GLY A 1 140 ? 10.326 3.868 -26.226 1.00 92.31 140 GLY A CA 1
ATOM 1052 C C . GLY A 1 140 ? 11.199 3.201 -27.284 1.00 92.31 140 GLY A C 1
ATOM 1053 O O . GLY A 1 140 ? 10.806 2.206 -27.893 1.00 92.31 140 GLY A O 1
ATOM 1054 N N . ALA A 1 141 ? 12.400 3.729 -27.492 1.00 93.62 141 ALA A N 1
ATOM 1055 C CA . ALA A 1 141 ? 13.378 3.181 -28.419 1.00 93.62 141 ALA A CA 1
ATOM 1056 C C . ALA A 1 141 ? 14.816 3.355 -27.910 1.00 93.62 141 ALA A C 1
ATOM 1058 O O . ALA A 1 141 ? 15.178 4.374 -27.316 1.00 93.62 141 ALA A O 1
ATOM 1059 N N . LEU A 1 142 ? 15.638 2.350 -28.194 1.00 93.00 142 LEU A N 1
ATOM 1060 C CA . LEU A 1 142 ? 17.085 2.376 -28.070 1.00 93.00 142 LEU A CA 1
ATOM 1061 C C . LEU A 1 142 ? 17.672 2.739 -29.433 1.00 93.00 142 LEU A C 1
ATOM 1063 O O . LEU A 1 142 ? 17.564 1.968 -30.385 1.00 93.00 142 LEU A O 1
ATOM 1067 N N . TYR A 1 143 ? 18.270 3.916 -29.540 1.00 91.44 143 TYR A N 1
ATOM 1068 C CA . TYR A 1 143 ? 18.729 4.481 -30.803 1.00 91.44 143 TYR A CA 1
ATOM 1069 C C . TYR A 1 143 ? 20.241 4.693 -30.754 1.00 91.44 143 TYR A C 1
ATOM 1071 O O . TYR A 1 143 ? 20.747 5.370 -29.865 1.00 91.44 143 TYR A O 1
ATOM 1079 N N . VAL A 1 144 ? 20.982 4.132 -31.707 1.00 90.81 144 VAL A N 1
ATOM 1080 C CA . VAL A 1 144 ? 22.430 4.332 -31.825 1.00 90.81 144 VAL A CA 1
ATOM 1081 C C . VAL A 1 144 ? 22.809 4.732 -33.246 1.00 90.81 144 VAL A C 1
ATOM 1083 O O . VAL A 1 144 ? 22.229 4.268 -34.229 1.00 90.81 144 VAL A O 1
ATOM 1086 N N . GLU A 1 145 ? 23.800 5.610 -33.367 1.00 89.75 145 GLU A N 1
ATOM 1087 C CA . GLU A 1 145 ? 24.179 6.207 -34.646 1.00 89.75 145 GLU A CA 1
ATOM 1088 C C . GLU A 1 145 ? 25.693 6.307 -34.842 1.00 89.75 145 GLU A C 1
ATOM 1090 O O . GLU A 1 145 ? 26.495 6.253 -33.903 1.00 89.75 145 GLU A O 1
ATOM 1095 N N . ASN A 1 146 ? 26.075 6.463 -36.108 1.00 87.25 146 ASN A N 1
ATOM 1096 C CA . ASN A 1 146 ? 27.414 6.835 -36.532 1.00 87.25 146 ASN A CA 1
ATOM 1097 C C . ASN A 1 146 ? 27.316 7.853 -37.676 1.00 87.25 146 ASN A C 1
ATOM 1099 O O . ASN A 1 146 ? 26.576 7.645 -38.645 1.00 87.25 146 ASN A O 1
ATOM 1103 N N . ARG A 1 147 ? 28.059 8.957 -37.567 1.00 84.94 147 ARG A N 1
ATOM 1104 C CA . ARG A 1 147 ? 28.076 10.042 -38.565 1.00 84.94 147 ARG A CA 1
ATOM 1105 C C . ARG A 1 147 ? 29.297 9.980 -39.475 1.00 84.94 147 ARG A C 1
ATOM 1107 O O . ARG A 1 147 ? 29.342 10.647 -40.505 1.00 84.94 147 ARG A O 1
ATOM 1114 N N . SER A 1 148 ? 30.275 9.147 -39.133 1.00 82.88 148 SER A N 1
ATOM 1115 C CA . SER A 1 148 ? 31.539 9.040 -39.864 1.00 82.88 148 SER A CA 1
ATOM 1116 C C . SER A 1 148 ? 31.569 7.834 -40.812 1.00 82.88 148 SER A C 1
ATOM 1118 O O . SER A 1 148 ? 32.109 7.920 -41.916 1.00 82.88 148 SER A O 1
ATOM 1120 N N . ILE A 1 149 ? 30.951 6.717 -40.417 1.00 84.69 149 ILE A N 1
ATOM 1121 C CA . ILE A 1 149 ? 31.104 5.409 -41.070 1.00 84.69 149 ILE A CA 1
ATOM 1122 C C . ILE A 1 149 ? 29.770 4.949 -41.681 1.00 84.69 149 ILE A C 1
ATOM 1124 O O . ILE A 1 149 ? 28.755 4.895 -40.993 1.00 84.69 149 ILE A O 1
ATOM 1128 N N . LYS A 1 150 ? 29.768 4.584 -42.973 1.00 85.75 150 LYS A N 1
ATOM 1129 C CA . LYS A 1 150 ? 28.649 3.858 -43.616 1.00 85.75 150 LYS A CA 1
ATOM 1130 C C . LYS A 1 150 ? 28.761 2.370 -43.326 1.00 85.75 150 LYS A C 1
ATOM 1132 O O . LYS A 1 150 ? 29.865 1.845 -43.239 1.00 85.75 150 LYS A O 1
ATOM 1137 N N . GLY A 1 151 ? 27.624 1.689 -43.237 1.00 82.12 151 GLY A N 1
ATOM 1138 C CA . GLY A 1 151 ? 27.570 0.237 -43.080 1.00 82.12 151 GLY A CA 1
ATOM 1139 C C . GLY A 1 151 ? 28.208 -0.270 -41.788 1.00 82.12 151 GLY A C 1
ATOM 1140 O O . GLY A 1 151 ? 28.559 -1.443 -41.724 1.00 82.12 151 GLY A O 1
ATOM 1141 N N . ARG A 1 152 ? 28.369 0.592 -40.769 1.00 87.12 152 ARG A N 1
ATOM 1142 C CA . ARG A 1 152 ? 28.948 0.199 -39.478 1.00 87.12 152 ARG A CA 1
ATOM 1143 C C . ARG A 1 152 ? 28.136 -0.908 -38.821 1.00 87.12 152 ARG A C 1
ATOM 1145 O O . ARG A 1 152 ? 28.725 -1.787 -38.203 1.00 87.12 152 ARG A O 1
ATOM 1152 N N . PHE A 1 153 ? 26.815 -0.827 -38.939 1.00 88.12 153 PHE A N 1
ATOM 1153 C CA . PHE A 1 153 ? 25.896 -1.773 -38.328 1.00 88.12 153 PHE A CA 1
ATOM 1154 C C . PHE A 1 153 ? 25.475 -2.847 -39.328 1.00 88.12 153 PHE A C 1
ATOM 1156 O O . PHE A 1 153 ? 25.110 -2.562 -40.475 1.00 88.12 153 PHE A O 1
ATOM 1163 N N . ASN A 1 154 ? 25.510 -4.091 -38.873 1.00 85.19 154 ASN A N 1
ATOM 1164 C CA . ASN A 1 154 ? 25.085 -5.269 -39.609 1.00 85.19 154 ASN A CA 1
ATOM 1165 C C . ASN A 1 154 ? 24.008 -6.040 -38.820 1.00 85.19 154 ASN A C 1
ATOM 1167 O O . ASN A 1 154 ? 23.574 -5.627 -37.749 1.00 85.19 154 ASN A O 1
ATOM 1171 N N . THR A 1 155 ? 23.534 -7.157 -39.367 1.00 84.06 155 THR A N 1
ATOM 1172 C CA . THR A 1 155 ? 22.476 -7.962 -38.739 1.00 84.06 155 THR A CA 1
ATOM 1173 C C . THR A 1 155 ? 22.909 -8.646 -37.444 1.00 84.06 155 THR A C 1
ATOM 1175 O O . THR A 1 155 ? 22.056 -8.902 -36.605 1.00 84.06 155 THR A O 1
ATOM 1178 N N . ARG A 1 156 ? 24.206 -8.906 -37.237 1.00 82.94 156 ARG A N 1
ATOM 1179 C CA . ARG A 1 156 ? 24.734 -9.447 -35.973 1.00 82.94 156 ARG A CA 1
ATOM 1180 C C . ARG A 1 156 ? 24.684 -8.411 -34.847 1.00 82.94 156 ARG A C 1
ATOM 1182 O O . ARG A 1 156 ? 24.526 -8.789 -33.696 1.00 82.94 156 ARG A O 1
ATOM 1189 N N . ASP A 1 157 ? 24.739 -7.120 -35.179 1.00 84.25 157 ASP A N 1
ATOM 1190 C CA . ASP A 1 157 ? 24.656 -6.027 -34.199 1.00 84.25 157 ASP A CA 1
ATOM 1191 C C . ASP A 1 157 ? 23.223 -5.793 -33.676 1.00 84.25 157 ASP A C 1
ATOM 1193 O O . ASP A 1 157 ? 23.035 -5.141 -32.647 1.00 84.25 157 ASP A O 1
ATOM 1197 N N . LEU A 1 158 ? 22.203 -6.338 -34.354 1.00 84.50 158 LEU A N 1
ATOM 1198 C CA . LEU A 1 158 ? 20.809 -6.249 -33.908 1.00 84.50 158 LEU A CA 1
ATOM 1199 C C . LEU A 1 158 ? 20.552 -7.056 -32.642 1.00 84.50 158 LEU A C 1
ATOM 1201 O O . LEU A 1 158 ? 19.892 -6.551 -31.738 1.00 84.50 158 LEU A O 1
ATOM 1205 N N . SER A 1 159 ? 21.043 -8.296 -32.581 1.00 85.62 159 SER A N 1
ATOM 1206 C CA . SER A 1 159 ? 20.733 -9.206 -31.473 1.00 85.62 159 SER A CA 1
ATOM 1207 C C . SER A 1 159 ? 21.149 -8.624 -30.115 1.00 85.62 159 SER A C 1
ATOM 1209 O O . SER A 1 159 ? 20.303 -8.586 -29.219 1.00 85.62 159 SER A O 1
ATOM 1211 N N . PRO A 1 160 ? 22.372 -8.075 -29.951 1.00 82.88 160 PRO A N 1
ATOM 1212 C CA . PRO A 1 160 ? 22.754 -7.396 -28.719 1.00 82.88 160 PRO A CA 1
ATOM 1213 C C . PRO A 1 160 ? 21.882 -6.177 -28.400 1.00 82.88 160 PRO A C 1
ATOM 1215 O O . PRO A 1 160 ? 21.473 -6.001 -27.255 1.00 82.88 160 PRO A O 1
ATOM 1218 N N . LEU A 1 161 ? 21.563 -5.341 -29.397 1.00 86.88 161 LEU A N 1
ATOM 1219 C CA . LEU A 1 161 ? 20.781 -4.125 -29.163 1.00 86.88 161 LEU A CA 1
ATOM 1220 C C . LEU A 1 161 ? 19.339 -4.443 -28.741 1.00 86.88 161 LEU A C 1
ATOM 1222 O O . LEU A 1 161 ? 18.827 -3.812 -27.821 1.00 86.88 161 LEU A O 1
ATOM 1226 N N . ILE A 1 162 ? 18.699 -5.428 -29.376 1.00 89.25 162 ILE A N 1
ATOM 1227 C CA . ILE A 1 162 ? 17.351 -5.895 -29.013 1.00 89.25 162 ILE A CA 1
ATOM 1228 C C . ILE A 1 162 ? 17.348 -6.440 -27.585 1.00 89.25 162 ILE A C 1
ATOM 1230 O O . ILE A 1 162 ? 16.427 -6.173 -26.819 1.00 89.25 162 ILE A O 1
ATOM 1234 N N . LEU A 1 163 ? 18.389 -7.178 -27.206 1.00 85.75 163 LEU A N 1
ATOM 1235 C CA . LEU A 1 163 ? 18.504 -7.751 -25.873 1.00 85.75 163 LEU A CA 1
ATOM 1236 C C . LEU A 1 163 ? 18.636 -6.665 -24.797 1.00 85.75 163 LEU A C 1
ATOM 1238 O O . LEU A 1 163 ? 17.912 -6.701 -23.803 1.00 85.75 163 LEU A O 1
ATOM 1242 N N . PHE A 1 164 ? 19.462 -5.642 -25.036 1.00 86.19 164 PHE A N 1
ATOM 1243 C CA . PHE A 1 164 ? 19.512 -4.466 -24.165 1.00 86.19 164 PHE A CA 1
ATOM 1244 C C . PHE A 1 164 ? 18.195 -3.688 -24.155 1.00 86.19 164 PHE A C 1
ATOM 1246 O O . PHE A 1 164 ? 17.765 -3.252 -23.093 1.00 86.19 164 PHE A O 1
ATOM 1253 N N . ALA A 1 165 ? 17.533 -3.538 -25.303 1.00 90.19 165 ALA A N 1
ATOM 1254 C CA . ALA A 1 165 ? 16.252 -2.848 -25.410 1.00 90.19 165 ALA A CA 1
ATOM 1255 C C . ALA A 1 165 ? 15.155 -3.549 -24.588 1.00 90.19 165 ALA A C 1
ATOM 1257 O O . ALA A 1 165 ? 14.466 -2.907 -23.796 1.00 90.19 165 ALA A O 1
ATOM 1258 N N . ASN A 1 166 ? 15.047 -4.874 -24.694 1.00 86.88 166 ASN A N 1
ATOM 1259 C CA . ASN A 1 166 ? 14.124 -5.672 -23.885 1.00 86.88 166 ASN A CA 1
ATOM 1260 C C . ASN A 1 166 ? 14.425 -5.520 -22.394 1.00 86.88 166 ASN A C 1
ATOM 1262 O O . ASN A 1 166 ? 13.530 -5.295 -21.582 1.00 86.88 166 ASN A O 1
ATOM 1266 N N . GLN A 1 167 ? 15.703 -5.595 -22.039 1.00 83.12 167 GLN A N 1
ATOM 1267 C CA . GLN A 1 167 ? 16.134 -5.503 -20.658 1.00 83.12 167 GLN A CA 1
ATOM 1268 C C . GLN A 1 167 ? 15.844 -4.108 -20.059 1.00 83.12 167 GLN A C 1
ATOM 1270 O O . GLN A 1 167 ? 15.343 -3.998 -18.940 1.00 83.12 167 GLN A O 1
ATOM 1275 N N . VAL A 1 168 ? 16.084 -3.037 -20.818 1.00 88.12 168 VAL A N 1
ATOM 1276 C CA . VAL A 1 168 ? 15.707 -1.662 -20.456 1.00 88.12 168 VAL A CA 1
ATOM 1277 C C . VAL A 1 168 ? 14.200 -1.535 -20.260 1.00 88.12 168 VAL A C 1
ATOM 1279 O O . VAL A 1 168 ? 13.769 -0.931 -19.277 1.00 88.12 168 VAL A O 1
ATOM 1282 N N . ALA A 1 169 ? 13.404 -2.106 -21.168 1.00 89.38 169 ALA A N 1
ATOM 1283 C CA . ALA A 1 169 ? 11.951 -2.023 -21.100 1.00 89.38 169 ALA A CA 1
ATOM 1284 C C . ALA A 1 169 ? 11.406 -2.643 -19.804 1.00 89.38 169 ALA A C 1
ATOM 1286 O O . ALA A 1 169 ? 10.596 -2.021 -19.118 1.00 89.38 169 ALA A O 1
ATOM 1287 N N . VAL A 1 170 ? 11.924 -3.817 -19.427 1.00 84.62 170 VAL A N 1
ATOM 1288 C CA . VAL A 1 170 ? 11.576 -4.497 -18.169 1.00 84.62 170 VAL A CA 1
ATOM 1289 C C . VAL A 1 170 ? 11.943 -3.646 -16.950 1.00 84.62 170 VAL A C 1
ATOM 1291 O O . VAL A 1 170 ? 11.139 -3.506 -16.033 1.00 84.62 170 VAL A O 1
ATOM 1294 N N . SER A 1 171 ? 13.131 -3.038 -16.921 1.00 83.44 171 SER A N 1
ATOM 1295 C CA . SER A 1 171 ? 13.542 -2.221 -15.771 1.00 83.44 171 SER A CA 1
ATOM 1296 C C . SER A 1 171 ? 12.735 -0.936 -15.606 1.00 83.44 171 SER A C 1
ATOM 1298 O O . SER A 1 171 ? 12.457 -0.551 -14.472 1.00 83.44 171 SER A O 1
ATOM 1300 N N . ILE A 1 172 ? 12.340 -0.282 -16.702 1.00 85.19 172 ILE A N 1
ATOM 1301 C CA . ILE A 1 172 ? 11.462 0.897 -16.642 1.00 85.19 172 ILE A CA 1
ATOM 1302 C C . ILE A 1 172 ? 10.099 0.512 -16.066 1.00 85.19 172 ILE A C 1
ATOM 1304 O O . ILE A 1 172 ? 9.582 1.204 -15.192 1.00 85.19 172 ILE A O 1
ATOM 1308 N N . GLU A 1 173 ? 9.534 -0.603 -16.528 1.00 83.81 173 GLU A N 1
ATOM 1309 C CA . GLU A 1 173 ? 8.252 -1.095 -16.032 1.00 83.81 173 GLU A CA 1
ATOM 1310 C C . GLU A 1 173 ? 8.320 -1.457 -14.545 1.00 83.81 173 GLU A C 1
ATOM 1312 O O . GLU A 1 173 ? 7.462 -1.040 -13.769 1.00 83.81 173 GLU A O 1
ATOM 1317 N N . ASN A 1 174 ? 9.361 -2.180 -14.130 1.00 82.94 174 ASN A N 1
ATOM 1318 C CA . ASN A 1 174 ? 9.550 -2.561 -12.733 1.00 82.94 174 ASN A CA 1
ATOM 1319 C C . ASN A 1 174 ? 9.682 -1.342 -11.816 1.00 82.94 174 ASN A C 1
ATOM 1321 O O . ASN A 1 174 ? 9.101 -1.338 -10.735 1.00 82.94 174 ASN A O 1
ATOM 1325 N N . ALA A 1 175 ? 10.412 -0.309 -12.245 1.00 82.88 175 ALA A N 1
ATOM 1326 C CA . ALA A 1 175 ? 10.523 0.932 -11.488 1.00 82.88 175 ALA A CA 1
ATOM 1327 C C . ALA A 1 175 ? 9.156 1.617 -11.340 1.00 82.88 175 ALA A C 1
ATOM 1329 O O . ALA A 1 175 ? 8.753 1.934 -10.227 1.00 82.88 175 ALA A O 1
ATOM 1330 N N . ALA A 1 176 ? 8.397 1.746 -12.433 1.00 83.25 176 ALA A N 1
ATOM 1331 C CA . ALA A 1 176 ? 7.063 2.346 -12.396 1.00 83.25 176 ALA A CA 1
ATOM 1332 C C . ALA A 1 176 ? 6.077 1.562 -11.507 1.00 83.25 176 ALA A C 1
ATOM 1334 O O . ALA A 1 176 ? 5.282 2.159 -10.784 1.00 83.25 176 ALA A O 1
ATOM 1335 N N . LEU A 1 177 ? 6.131 0.225 -11.540 1.00 83.75 177 LEU A N 1
ATOM 1336 C CA . LEU A 1 177 ? 5.321 -0.635 -10.671 1.00 83.75 177 LEU A CA 1
ATOM 1337 C C . LEU A 1 177 ? 5.719 -0.505 -9.200 1.00 83.75 177 LEU A C 1
ATOM 1339 O O . LEU A 1 177 ? 4.848 -0.502 -8.332 1.00 83.75 177 LEU A O 1
ATOM 1343 N N . ASN A 1 178 ? 7.018 -0.410 -8.916 1.00 84.62 178 ASN A N 1
ATOM 1344 C CA . ASN A 1 178 ? 7.504 -0.224 -7.557 1.00 84.62 178 ASN A CA 1
ATOM 1345 C C . ASN A 1 178 ? 7.075 1.138 -6.996 1.00 84.62 178 ASN A C 1
ATOM 1347 O O . ASN A 1 178 ? 6.579 1.189 -5.876 1.00 84.62 178 ASN A O 1
ATOM 1351 N N . ASP A 1 179 ? 7.184 2.208 -7.784 1.00 84.31 179 ASP A N 1
ATOM 1352 C CA . ASP A 1 179 ? 6.749 3.550 -7.382 1.00 84.31 179 ASP A CA 1
ATOM 1353 C C . ASP A 1 179 ? 5.234 3.589 -7.078 1.00 84.31 179 ASP A C 1
ATOM 1355 O O . ASP A 1 179 ? 4.816 4.153 -6.064 1.00 84.31 179 ASP A O 1
ATOM 1359 N N . ASP A 1 180 ? 4.398 2.937 -7.903 1.00 88.06 180 ASP A N 1
ATOM 1360 C CA . ASP A 1 180 ? 2.951 2.802 -7.642 1.00 88.06 180 ASP A CA 1
ATOM 1361 C C . ASP A 1 180 ? 2.676 2.003 -6.359 1.00 88.06 180 ASP A C 1
ATOM 1363 O O . ASP A 1 180 ? 1.823 2.375 -5.547 1.00 88.06 180 ASP A O 1
ATOM 1367 N N . LEU A 1 181 ? 3.415 0.912 -6.142 1.00 88.81 181 LEU A N 1
ATOM 1368 C CA . LEU A 1 181 ? 3.284 0.100 -4.938 1.00 88.81 181 LEU A CA 1
ATOM 1369 C C . LEU A 1 181 ? 3.672 0.890 -3.682 1.00 88.81 181 LEU A C 1
ATOM 1371 O O . LEU A 1 181 ? 2.944 0.845 -2.691 1.00 88.81 181 LEU A O 1
ATOM 1375 N N . GLU A 1 182 ? 4.775 1.635 -3.720 1.00 88.38 182 GLU A N 1
ATOM 1376 C CA . GLU A 1 182 ? 5.219 2.485 -2.613 1.00 88.38 182 GLU A CA 1
ATOM 1377 C C . GLU A 1 182 ? 4.187 3.569 -2.289 1.00 88.38 182 GLU A C 1
ATOM 1379 O O . GLU A 1 182 ? 3.850 3.760 -1.117 1.00 88.38 182 GLU A O 1
ATOM 1384 N N . ALA A 1 183 ? 3.609 4.211 -3.308 1.00 92.06 183 ALA A N 1
ATOM 1385 C CA . ALA A 1 183 ? 2.541 5.189 -3.123 1.00 92.06 183 ALA A CA 1
ATOM 1386 C C . ALA A 1 183 ? 1.308 4.568 -2.442 1.00 92.06 183 ALA A C 1
ATOM 1388 O O . ALA A 1 183 ? 0.776 5.125 -1.478 1.00 92.06 183 ALA A O 1
ATOM 1389 N N . ARG A 1 184 ? 0.884 3.374 -2.879 1.00 93.56 184 ARG A N 1
ATOM 1390 C CA . ARG A 1 184 ? -0.235 2.645 -2.255 1.00 93.56 184 ARG A CA 1
ATOM 1391 C C . ARG A 1 184 ? 0.066 2.236 -0.819 1.00 93.56 184 ARG A C 1
ATOM 1393 O O . ARG A 1 184 ? -0.813 2.333 0.034 1.00 93.56 184 ARG A O 1
ATOM 1400 N N . VAL A 1 185 ? 1.281 1.767 -0.537 1.00 96.19 185 VAL A N 1
ATOM 1401 C CA . VAL A 1 185 ? 1.699 1.395 0.822 1.00 96.19 185 VAL A CA 1
ATOM 1402 C C . VAL A 1 185 ? 1.697 2.619 1.732 1.00 96.19 185 VAL A C 1
ATOM 1404 O O . VAL A 1 185 ? 1.176 2.538 2.846 1.00 96.19 185 VAL A O 1
ATOM 1407 N N . ALA A 1 186 ? 2.223 3.755 1.271 1.00 95.38 186 ALA A N 1
ATOM 1408 C CA . ALA A 1 186 ? 2.216 5.002 2.030 1.00 95.38 186 ALA A CA 1
ATOM 1409 C C . ALA A 1 186 ? 0.786 5.446 2.370 1.00 95.38 186 ALA A C 1
ATOM 1411 O O . ALA A 1 186 ? 0.496 5.743 3.532 1.00 95.38 186 ALA A O 1
ATOM 1412 N N . GLU A 1 187 ? -0.115 5.402 1.388 1.00 96.88 187 GLU A N 1
ATOM 1413 C CA . GLU A 1 187 ? -1.517 5.771 1.572 1.00 96.88 187 GLU A CA 1
ATOM 1414 C C . GLU A 1 187 ? -2.236 4.834 2.548 1.00 96.88 187 GLU A C 1
ATOM 1416 O O . GLU A 1 187 ? -2.831 5.282 3.526 1.00 96.88 187 GLU A O 1
ATOM 1421 N N . ARG A 1 188 ? -2.096 3.515 2.377 1.00 95.81 188 ARG A N 1
ATOM 1422 C CA . ARG A 1 188 ? -2.706 2.542 3.296 1.00 95.81 188 ARG A CA 1
ATOM 1423 C C . ARG A 1 188 ? -2.168 2.650 4.715 1.00 95.81 188 ARG A C 1
ATOM 1425 O O . ARG A 1 188 ? -2.913 2.487 5.678 1.00 95.81 188 ARG A O 1
ATOM 1432 N N . THR A 1 189 ? -0.881 2.947 4.863 1.00 96.31 189 THR A N 1
ATOM 1433 C CA . THR A 1 189 ? -0.279 3.163 6.183 1.00 96.31 189 THR A CA 1
ATOM 1434 C C . THR A 1 189 ? -0.848 4.422 6.843 1.00 96.31 189 THR A C 1
ATOM 1436 O O . THR A 1 189 ? -1.035 4.442 8.059 1.00 96.31 189 THR A O 1
ATOM 1439 N N . ARG A 1 190 ? -1.148 5.471 6.067 1.00 96.94 190 ARG A N 1
ATOM 1440 C CA . ARG A 1 190 ? -1.813 6.683 6.563 1.00 96.94 190 ARG A CA 1
ATOM 1441 C C . ARG A 1 190 ? -3.237 6.384 7.037 1.00 96.94 190 ARG A C 1
ATOM 1443 O O . ARG A 1 190 ? -3.548 6.692 8.184 1.00 96.94 190 ARG A O 1
ATOM 1450 N N . GLU A 1 191 ? -4.042 5.706 6.220 1.00 97.31 191 GLU A N 1
ATOM 1451 C CA . GLU A 1 191 ? -5.408 5.290 6.580 1.00 97.31 191 GLU A CA 1
ATOM 1452 C C . GLU A 1 191 ? -5.438 4.447 7.866 1.00 97.31 191 GLU A C 1
ATOM 1454 O O . GLU A 1 191 ? -6.255 4.682 8.757 1.00 97.31 191 GLU A O 1
ATOM 1459 N N . LEU A 1 192 ? -4.517 3.484 7.998 1.00 97.12 192 LEU A N 1
ATOM 1460 C CA . LEU A 1 192 ? -4.415 2.643 9.193 1.00 97.12 192 LEU A CA 1
ATOM 1461 C C . LEU A 1 192 ? -4.090 3.454 10.449 1.00 97.12 192 LEU A C 1
ATOM 1463 O O . LEU A 1 192 ? -4.675 3.199 11.500 1.00 97.12 192 LEU A O 1
ATOM 1467 N N . ARG A 1 193 ? -3.185 4.436 10.359 1.00 96.62 193 ARG A N 1
ATOM 1468 C CA . ARG A 1 193 ? -2.864 5.310 11.499 1.00 96.62 193 ARG A CA 1
ATOM 1469 C C . ARG A 1 193 ? -4.070 6.141 11.923 1.00 96.62 193 ARG A C 1
ATOM 1471 O O . ARG A 1 193 ? -4.352 6.217 13.112 1.00 96.62 193 ARG A O 1
ATOM 1478 N N . GLU A 1 194 ? -4.796 6.714 10.967 1.00 97.38 194 GLU A N 1
ATOM 1479 C CA . GLU A 1 194 ? -6.006 7.496 11.245 1.00 97.38 194 GLU A CA 1
ATOM 1480 C C . GLU A 1 194 ? -7.084 6.641 11.928 1.00 97.38 194 GLU A C 1
ATOM 1482 O O . GLU A 1 194 ? -7.644 7.045 12.951 1.00 97.38 194 GLU A O 1
ATOM 1487 N N . ALA A 1 195 ? -7.316 5.424 11.426 1.00 96.31 195 ALA A N 1
ATOM 1488 C CA . ALA A 1 195 ? -8.248 4.479 12.034 1.00 96.31 195 ALA A CA 1
ATOM 1489 C C . ALA A 1 195 ? -7.819 4.068 13.453 1.00 96.31 195 ALA A C 1
ATOM 1491 O O . ALA A 1 195 ? -8.657 3.992 14.352 1.00 96.31 195 ALA A O 1
ATOM 1492 N N . MET A 1 196 ? -6.521 3.844 13.673 1.00 96.06 196 MET A N 1
ATOM 1493 C CA . MET A 1 196 ? -5.987 3.457 14.979 1.00 96.06 196 MET A CA 1
ATOM 1494 C C . MET A 1 196 ? -6.138 4.582 16.008 1.00 96.06 196 MET A C 1
ATOM 1496 O O . MET A 1 196 ? -6.653 4.341 17.096 1.00 96.06 196 MET A O 1
ATOM 1500 N N . THR A 1 197 ? -5.814 5.825 15.644 1.00 96.69 197 THR A N 1
ATOM 1501 C CA . THR A 1 197 ? -6.047 6.992 16.509 1.00 96.69 197 THR A CA 1
ATOM 1502 C C . THR A 1 197 ? -7.536 7.192 16.809 1.00 96.69 197 THR A C 1
ATOM 1504 O O . THR A 1 197 ? -7.911 7.516 17.936 1.00 96.69 197 THR A O 1
ATOM 1507 N N . HIS A 1 198 ? -8.419 6.976 15.828 1.00 95.94 198 HIS A N 1
ATOM 1508 C CA . HIS A 1 198 ? -9.862 7.048 16.060 1.00 95.94 198 HIS A CA 1
ATOM 1509 C C . HIS A 1 198 ? -10.352 5.968 17.037 1.00 95.94 198 HIS A C 1
ATOM 1511 O O . HIS A 1 198 ? -11.173 6.252 17.918 1.00 95.94 198 HIS A O 1
ATOM 1517 N N . LEU A 1 199 ? -9.829 4.746 16.908 1.00 96.44 199 LEU A N 1
ATOM 1518 C CA . LEU A 1 199 ? -10.146 3.635 17.799 1.00 96.44 199 LEU A CA 1
ATOM 1519 C C . LEU A 1 199 ? -9.658 3.905 19.227 1.00 96.44 199 LEU A C 1
ATOM 1521 O O . LEU A 1 199 ? -10.431 3.725 20.164 1.00 96.44 199 LEU A O 1
ATOM 1525 N N . GLU A 1 200 ? -8.429 4.396 19.399 1.00 95.06 200 GLU A N 1
ATOM 1526 C CA . GLU A 1 200 ? -7.869 4.767 20.707 1.00 95.06 200 GLU A CA 1
ATOM 1527 C C . GLU A 1 200 ? -8.710 5.846 21.404 1.00 95.06 200 GLU A C 1
ATOM 1529 O O . GLU A 1 200 ? -9.073 5.697 22.573 1.00 95.06 200 GLU A O 1
ATOM 1534 N N . ASN A 1 201 ? -9.101 6.896 20.676 1.00 95.38 201 ASN A N 1
ATOM 1535 C CA . ASN A 1 201 ? -9.957 7.955 21.214 1.00 95.38 201 ASN A CA 1
ATOM 1536 C C . ASN A 1 201 ? -11.346 7.433 21.619 1.00 95.38 201 ASN A C 1
ATOM 1538 O O . ASN A 1 201 ? -11.877 7.796 22.671 1.00 95.38 201 ASN A O 1
ATOM 1542 N N . SER A 1 202 ? -11.937 6.564 20.796 1.00 95.00 202 SER A N 1
ATOM 1543 C CA . SER A 1 202 ? -13.245 5.961 21.084 1.00 95.00 202 SER A CA 1
ATOM 1544 C C . SER A 1 202 ? -13.180 5.025 22.289 1.00 95.00 202 SER A C 1
ATOM 1546 O O . SER A 1 202 ? -14.057 5.065 23.152 1.00 95.00 202 SER A O 1
ATOM 1548 N N . TRP A 1 203 ? -12.111 4.234 22.390 1.00 93.44 203 TRP A N 1
ATOM 1549 C CA . TRP A 1 203 ? -11.852 3.363 23.530 1.00 93.44 203 TRP A CA 1
ATOM 1550 C C . TRP A 1 203 ? -11.724 4.161 24.828 1.00 93.44 203 TRP A C 1
ATOM 1552 O O . TRP A 1 203 ? -12.396 3.852 25.810 1.00 93.44 203 TRP A O 1
ATOM 1562 N N . MET A 1 204 ? -10.936 5.238 24.817 1.00 93.44 204 MET A N 1
ATOM 1563 C CA . MET A 1 204 ? -10.767 6.112 25.979 1.00 93.44 204 MET A CA 1
ATOM 1564 C C . MET A 1 204 ? -12.105 6.699 26.448 1.00 93.44 204 MET A C 1
ATOM 1566 O O . MET A 1 204 ? -12.385 6.727 27.646 1.00 93.44 204 MET A O 1
ATOM 1570 N N . LYS A 1 205 ? -12.974 7.093 25.508 1.00 93.25 205 LYS A N 1
ATOM 1571 C CA . LYS A 1 205 ? -14.317 7.593 25.820 1.00 93.25 205 LYS A CA 1
ATOM 1572 C C . LYS A 1 205 ? -15.208 6.524 26.457 1.00 93.25 205 LYS A C 1
ATOM 1574 O O . LYS A 1 205 ? -15.925 6.833 27.406 1.00 93.25 205 LYS A O 1
ATOM 1579 N N . ILE A 1 206 ? -15.173 5.290 25.953 1.00 88.81 206 ILE A N 1
ATOM 1580 C CA . ILE A 1 206 ? -15.943 4.170 26.518 1.00 88.81 206 ILE A CA 1
ATOM 1581 C C . ILE A 1 206 ? -15.465 3.862 27.938 1.00 88.81 206 ILE A C 1
ATOM 1583 O O . ILE A 1 206 ? -16.284 3.752 28.848 1.00 88.81 206 ILE A O 1
ATOM 1587 N N . VAL A 1 207 ? -14.148 3.779 28.141 1.00 87.44 207 VAL A N 1
ATOM 1588 C CA . VAL A 1 207 ? -13.556 3.515 29.458 1.00 87.44 207 VAL A CA 1
ATOM 1589 C C . VAL A 1 207 ? -13.957 4.592 30.465 1.00 87.44 207 VAL A C 1
ATOM 1591 O O . VAL A 1 207 ? -14.420 4.254 31.554 1.00 87.44 207 VAL A O 1
ATOM 1594 N N . GLU A 1 208 ? -13.854 5.874 30.104 1.00 88.38 208 GLU A N 1
ATOM 1595 C CA . GLU A 1 208 ? -14.240 6.959 31.014 1.00 88.38 208 GLU A CA 1
ATOM 1596 C C . GLU A 1 208 ? -15.751 6.976 31.284 1.00 88.38 208 GLU A C 1
ATOM 1598 O O . GLU A 1 208 ? -16.170 7.163 32.424 1.00 88.38 208 GLU A O 1
ATOM 1603 N N . THR A 1 209 ? -16.578 6.704 30.268 1.00 86.75 209 THR A N 1
ATOM 1604 C CA . THR A 1 209 ? -18.039 6.607 30.438 1.00 86.75 209 THR A CA 1
ATOM 1605 C C . THR A 1 209 ? -18.402 5.495 31.424 1.00 86.75 209 THR A C 1
ATOM 1607 O O . THR A 1 209 ? -19.173 5.732 32.352 1.00 86.75 209 THR A O 1
ATOM 1610 N N . ASN A 1 210 ? -17.794 4.313 31.291 1.00 82.75 210 ASN A N 1
ATOM 1611 C CA . ASN A 1 210 ? -18.009 3.195 32.214 1.00 82.75 210 ASN A CA 1
ATOM 1612 C C . ASN A 1 210 ? -17.533 3.520 33.637 1.00 82.75 210 ASN A C 1
ATOM 1614 O O . ASN A 1 210 ? -18.210 3.169 34.609 1.00 82.75 210 ASN A O 1
ATOM 1618 N N . ARG A 1 211 ? -16.395 4.216 33.780 1.00 83.38 211 ARG A N 1
ATOM 1619 C CA . ARG A 1 211 ? -15.875 4.647 35.086 1.00 83.38 211 ARG A CA 1
ATOM 1620 C C . ARG A 1 211 ? -16.856 5.588 35.785 1.00 83.38 211 ARG A C 1
ATOM 1622 O O . ARG A 1 211 ? -17.225 5.331 36.930 1.00 83.38 211 ARG A O 1
ATOM 1629 N N . LEU A 1 212 ? -17.311 6.630 35.085 1.00 84.19 212 LEU A N 1
ATOM 1630 C CA . LEU A 1 212 ? -18.285 7.593 35.603 1.00 84.19 212 LEU A CA 1
ATOM 1631 C C . LEU A 1 212 ? -19.610 6.917 35.961 1.00 84.19 212 LEU A C 1
ATOM 1633 O O . LEU A 1 212 ? -20.178 7.199 37.012 1.00 84.19 212 LEU A O 1
ATOM 1637 N N . GLN A 1 213 ? -20.088 5.993 35.126 1.00 82.50 213 GLN A N 1
ATOM 1638 C CA . GLN A 1 213 ? -21.323 5.264 35.399 1.00 82.50 213 GLN A CA 1
ATOM 1639 C C . GLN A 1 213 ? -21.185 4.377 36.649 1.00 82.50 213 GLN A C 1
ATOM 1641 O O . GLN A 1 213 ? -22.093 4.352 37.475 1.00 82.50 213 GLN A O 1
ATOM 1646 N N . THR A 1 214 ? -20.038 3.717 36.843 1.00 79.81 214 THR A N 1
ATOM 1647 C CA . THR A 1 214 ? -19.763 2.913 38.050 1.00 79.81 214 THR A CA 1
ATOM 1648 C C . THR A 1 214 ? -19.733 3.778 39.314 1.00 79.81 214 THR A C 1
ATOM 1650 O O . THR A 1 214 ? -20.313 3.406 40.334 1.00 79.81 214 THR A O 1
ATOM 1653 N N . GLU A 1 215 ? -19.074 4.938 39.247 1.00 83.56 215 GLU A N 1
ATOM 1654 C CA . GLU A 1 215 ? -18.968 5.890 40.358 1.00 83.56 215 GLU A CA 1
ATOM 1655 C C . GLU A 1 215 ? -20.342 6.458 40.748 1.00 83.56 215 GLU A C 1
ATOM 1657 O O . GLU A 1 215 ? -20.721 6.426 41.919 1.00 83.56 215 GLU A O 1
ATOM 1662 N N . LEU A 1 216 ? -21.127 6.899 39.758 1.00 83.69 216 LEU A N 1
ATOM 1663 C CA . LEU A 1 216 ? -22.485 7.401 39.971 1.00 83.69 216 LEU A CA 1
ATOM 1664 C C . LEU A 1 216 ? -23.388 6.342 40.605 1.00 83.69 216 LEU A C 1
ATOM 1666 O O . LEU A 1 216 ? -24.076 6.634 41.581 1.00 83.69 216 LEU A O 1
ATOM 1670 N N . LEU A 1 217 ? -23.368 5.114 40.084 1.00 82.1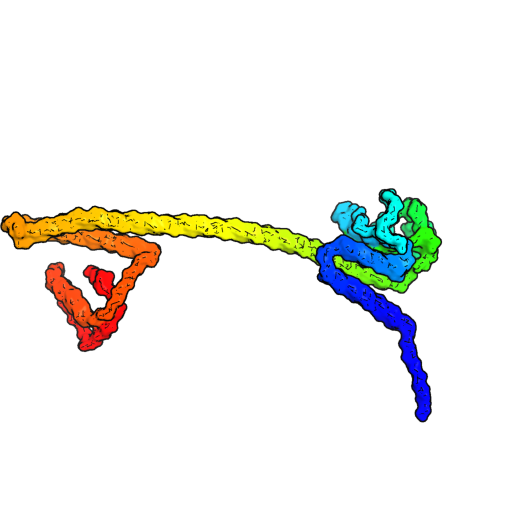9 217 LEU A N 1
ATOM 1671 C CA . LEU A 1 217 ? -24.186 4.029 40.621 1.00 82.19 217 LEU A CA 1
ATOM 1672 C C . LEU A 1 217 ? -23.795 3.683 42.060 1.00 82.19 217 LEU A C 1
ATOM 1674 O O . LEU A 1 217 ? -24.673 3.535 42.904 1.00 82.19 217 LEU A O 1
ATOM 1678 N N . GLY A 1 218 ? -22.495 3.603 42.363 1.00 80.81 218 GLY A N 1
ATOM 1679 C CA . GLY A 1 218 ? -22.017 3.347 43.723 1.00 80.81 218 GLY A CA 1
ATOM 1680 C C . GLY A 1 218 ? -22.497 4.399 44.726 1.00 80.81 218 GLY A C 1
ATOM 1681 O O . GLY A 1 218 ? -23.000 4.043 45.795 1.00 80.81 218 GLY A O 1
ATOM 1682 N N . ASN A 1 219 ? -22.399 5.679 44.355 1.00 81.88 219 ASN A N 1
ATOM 1683 C CA . ASN A 1 219 ? -22.813 6.797 45.203 1.00 81.88 219 ASN A CA 1
ATOM 1684 C C . ASN A 1 219 ? -24.334 6.818 45.412 1.00 81.88 219 ASN A C 1
ATOM 1686 O O . ASN A 1 219 ? -24.795 6.853 46.550 1.00 81.88 219 ASN A O 1
ATOM 1690 N N . VAL A 1 220 ? -25.121 6.699 44.335 1.00 85.69 220 VAL A N 1
ATOM 1691 C CA . VAL A 1 220 ? -26.592 6.697 44.419 1.00 85.69 220 VAL A CA 1
ATOM 1692 C C . VAL A 1 220 ? -27.096 5.538 45.282 1.00 85.69 220 VAL A C 1
ATOM 1694 O O . VAL A 1 220 ? -27.968 5.736 46.126 1.00 85.69 220 VAL A O 1
ATOM 1697 N N . THR A 1 221 ? -26.534 4.334 45.136 1.00 84.25 221 THR A N 1
ATOM 1698 C CA . THR A 1 221 ? -26.935 3.184 45.961 1.00 84.25 221 THR A CA 1
ATOM 1699 C C . THR A 1 221 ? -26.628 3.405 47.442 1.00 84.25 221 THR A C 1
ATOM 1701 O O . THR A 1 221 ? -27.460 3.081 48.292 1.00 84.25 221 THR A O 1
ATOM 1704 N N . HIS A 1 222 ? -25.456 3.949 47.775 1.00 85.81 222 HIS A N 1
ATOM 1705 C CA . HIS A 1 222 ? -25.111 4.271 49.160 1.00 85.81 222 HIS A CA 1
ATOM 1706 C C . HIS A 1 222 ? -26.081 5.306 49.756 1.00 85.81 222 HIS A C 1
ATOM 1708 O O . HIS A 1 222 ? -26.618 5.101 50.850 1.00 85.81 222 HIS A O 1
ATOM 1714 N N . ASP A 1 223 ? -26.358 6.368 49.003 1.00 87.62 223 ASP A N 1
ATOM 1715 C CA . ASP A 1 223 ? -27.198 7.482 49.439 1.00 87.62 223 ASP A CA 1
ATOM 1716 C C . ASP A 1 223 ? -28.672 7.093 49.594 1.00 87.62 223 ASP A C 1
ATOM 1718 O O . ASP A 1 223 ? -29.360 7.651 50.444 1.00 87.62 223 ASP A O 1
ATOM 1722 N N . LEU A 1 224 ? -29.152 6.097 48.841 1.00 88.25 224 LEU A N 1
ATOM 1723 C CA . LEU A 1 224 ? -30.485 5.511 49.023 1.00 88.25 224 LEU A CA 1
ATOM 1724 C C . LEU A 1 224 ? -30.533 4.521 50.192 1.00 88.25 224 LEU A C 1
ATOM 1726 O O . LEU A 1 224 ? -31.503 4.499 50.952 1.00 88.25 224 LEU A O 1
ATOM 1730 N N . ARG A 1 225 ? -29.488 3.704 50.374 1.00 83.81 225 ARG A N 1
ATOM 1731 C CA . ARG A 1 225 ? -29.449 2.688 51.436 1.00 83.81 225 ARG A CA 1
ATOM 1732 C C . ARG A 1 225 ? -29.483 3.313 52.824 1.00 83.81 225 ARG A C 1
ATOM 1734 O O . ARG A 1 225 ? -30.169 2.789 53.697 1.00 83.81 225 ARG A O 1
ATOM 1741 N N . SER A 1 226 ? -28.750 4.403 53.038 1.00 89.69 226 SER A N 1
ATOM 1742 C CA . SER A 1 226 ? -28.635 5.051 54.350 1.00 89.69 226 SER A CA 1
ATOM 1743 C C . SER A 1 226 ? -29.995 5.475 54.946 1.00 89.69 226 SER A C 1
ATOM 1745 O O . SER A 1 226 ? -30.349 4.967 56.015 1.00 89.69 226 SER A O 1
ATOM 1747 N N . PRO A 1 227 ? -30.826 6.299 54.271 1.00 91.94 227 PRO A N 1
ATOM 1748 C CA . PRO A 1 227 ? -32.135 6.686 54.794 1.00 91.94 227 PRO A CA 1
ATOM 1749 C C . PRO A 1 227 ? -33.095 5.497 54.906 1.00 91.94 227 PRO A C 1
ATOM 1751 O O . PRO A 1 227 ? -33.804 5.394 55.906 1.00 91.94 227 PRO A O 1
ATOM 1754 N N . LEU A 1 228 ? -33.092 4.560 53.948 1.00 90.12 228 LEU A N 1
ATOM 1755 C CA . LEU A 1 228 ? -33.936 3.360 54.023 1.00 90.12 228 LEU A CA 1
ATOM 1756 C C . LEU A 1 228 ? -33.564 2.476 55.220 1.00 90.12 228 LEU A C 1
ATOM 1758 O O . LEU A 1 228 ? -34.451 1.985 55.906 1.00 90.12 228 LEU A O 1
ATOM 1762 N N . THR A 1 229 ? -32.273 2.330 55.531 1.00 88.06 229 THR A N 1
ATOM 1763 C CA . THR A 1 229 ? -31.794 1.567 56.699 1.00 88.06 229 THR A CA 1
ATOM 1764 C C . THR A 1 229 ? -32.270 2.199 58.008 1.00 88.06 229 THR A C 1
ATOM 1766 O O . THR A 1 229 ? -32.655 1.482 58.929 1.00 88.06 229 THR A O 1
ATOM 1769 N N . VAL A 1 230 ? -32.310 3.534 58.090 1.00 93.06 230 VAL A N 1
ATOM 1770 C CA . VAL A 1 230 ? -32.877 4.244 59.250 1.00 93.06 230 VAL A CA 1
ATOM 1771 C C . VAL A 1 230 ? -34.384 3.990 59.360 1.00 93.06 230 VAL A C 1
ATOM 1773 O O . VAL A 1 230 ? -34.879 3.701 60.451 1.00 93.06 230 VAL A O 1
ATOM 1776 N N . VAL A 1 231 ? -35.118 4.039 58.243 1.00 92.19 231 VAL A N 1
ATOM 1777 C CA . VAL A 1 231 ? -36.559 3.733 58.215 1.00 92.19 231 VAL A CA 1
ATOM 1778 C C . VAL A 1 231 ? -36.828 2.285 58.637 1.00 92.19 231 VAL A C 1
ATOM 1780 O O . VAL A 1 231 ? -37.671 2.059 59.499 1.00 92.19 231 VAL A O 1
ATOM 1783 N N . VAL A 1 232 ? -36.077 1.309 58.118 1.00 92.25 232 VAL A N 1
ATOM 1784 C CA . VAL A 1 232 ? -36.174 -0.091 58.564 1.00 92.25 232 VAL A CA 1
ATOM 1785 C C . VAL A 1 232 ? -35.891 -0.190 60.059 1.00 92.25 232 VAL A C 1
ATOM 1787 O O . VAL A 1 232 ? -36.720 -0.712 60.791 1.00 92.25 232 VAL A O 1
ATOM 1790 N N . GLY A 1 233 ? -34.774 0.363 60.541 1.00 89.19 233 GLY A N 1
ATOM 1791 C CA . GLY A 1 233 ? -34.402 0.285 61.956 1.00 89.19 233 GLY A CA 1
ATOM 1792 C C . GLY A 1 233 ? -35.457 0.889 62.889 1.00 89.19 233 GLY A C 1
ATOM 1793 O O . GLY A 1 233 ? -35.775 0.306 63.925 1.00 89.19 233 GLY A O 1
ATOM 1794 N N . THR A 1 234 ? -36.040 2.029 62.510 1.00 91.44 234 THR A N 1
ATOM 1795 C CA . THR A 1 234 ? -37.121 2.669 63.281 1.00 91.44 234 THR A CA 1
ATOM 1796 C C . THR A 1 234 ? -38.410 1.855 63.271 1.00 91.44 234 THR A C 1
ATOM 1798 O O . THR A 1 234 ? -38.989 1.647 64.336 1.00 91.44 234 THR A O 1
ATOM 1801 N N . LEU A 1 235 ? -38.841 1.350 62.113 1.00 92.81 235 LEU A N 1
ATOM 1802 C CA . LEU A 1 235 ? -40.026 0.497 62.007 1.00 92.81 235 LEU A CA 1
ATOM 1803 C C . LEU A 1 235 ? -39.847 -0.814 62.788 1.00 92.81 235 LEU A C 1
ATOM 1805 O O . LEU A 1 235 ? -40.747 -1.188 63.538 1.00 92.81 235 LEU A O 1
ATOM 1809 N N . THR A 1 236 ? -38.676 -1.455 62.712 1.00 91.00 236 THR A N 1
ATOM 1810 C CA . THR A 1 236 ? -38.345 -2.646 63.512 1.00 91.00 236 THR A CA 1
ATOM 1811 C C . THR A 1 236 ? -38.395 -2.338 65.009 1.00 91.00 236 THR A C 1
ATOM 1813 O O . THR A 1 236 ? -39.013 -3.073 65.773 1.00 91.00 236 THR A O 1
ATOM 1816 N N . ALA A 1 237 ? -37.831 -1.207 65.450 1.00 90.31 237 ALA A N 1
ATOM 1817 C CA . ALA A 1 237 ? -37.873 -0.804 66.857 1.00 90.31 237 ALA A CA 1
ATOM 1818 C C . ALA A 1 237 ? -39.301 -0.518 67.365 1.00 90.31 237 ALA A C 1
ATOM 1820 O O . ALA A 1 237 ? -39.590 -0.748 68.543 1.00 90.31 237 ALA A O 1
ATOM 1821 N N . MET A 1 238 ? -40.202 -0.037 66.499 1.00 91.19 238 MET A N 1
ATOM 1822 C CA . MET A 1 238 ? -41.633 0.070 66.811 1.00 91.19 238 MET A CA 1
ATOM 1823 C C . MET A 1 238 ? -42.292 -1.313 66.882 1.00 91.19 238 MET A C 1
ATOM 1825 O O . MET A 1 238 ? -43.071 -1.576 67.797 1.00 91.19 238 MET A O 1
ATOM 1829 N N . GLN A 1 239 ? -41.966 -2.205 65.944 1.00 87.81 239 GLN A N 1
ATOM 1830 C CA . GLN A 1 239 ? -42.547 -3.543 65.842 1.00 87.81 239 GLN A CA 1
ATOM 1831 C C . GLN A 1 239 ? -42.177 -4.444 67.031 1.00 87.81 239 GLN A C 1
ATOM 1833 O O . GLN A 1 239 ? -43.049 -5.133 67.564 1.00 87.81 239 GLN A O 1
ATOM 1838 N N . ASP A 1 240 ? -40.928 -4.365 67.495 1.00 88.38 240 ASP A N 1
ATOM 1839 C CA . ASP A 1 240 ? -40.398 -5.139 68.627 1.00 88.38 240 ASP A CA 1
ATOM 1840 C C . ASP A 1 240 ? -40.785 -4.547 69.997 1.00 88.38 240 ASP A C 1
ATOM 1842 O O . ASP A 1 240 ? -40.491 -5.123 71.045 1.00 88.38 240 ASP A O 1
ATOM 1846 N N . GLY A 1 241 ? -41.463 -3.392 70.011 1.00 86.88 241 GLY A N 1
ATOM 1847 C CA . GLY A 1 241 ? -41.937 -2.724 71.226 1.00 86.88 241 GLY A CA 1
ATOM 1848 C C . GLY A 1 241 ? -40.884 -1.884 71.957 1.00 86.88 241 GLY A C 1
ATOM 1849 O O . GLY A 1 241 ? -41.182 -1.321 73.011 1.00 86.88 241 GLY A O 1
ATOM 1850 N N . THR A 1 242 ? -39.679 -1.739 71.397 1.00 89.56 242 THR A N 1
ATOM 1851 C CA . THR A 1 242 ? -38.585 -0.915 71.948 1.00 89.56 242 THR A CA 1
ATOM 1852 C C . THR A 1 242 ? -38.969 0.564 72.070 1.00 89.56 242 THR A C 1
ATOM 1854 O O . THR A 1 242 ? -38.506 1.252 72.977 1.00 89.56 242 THR A O 1
ATOM 1857 N N . LEU A 1 243 ? -39.846 1.053 71.186 1.00 89.56 243 LEU A N 1
ATOM 1858 C CA . LEU A 1 243 ? -40.377 2.426 71.206 1.00 89.56 243 LEU A CA 1
ATOM 1859 C C . LEU A 1 243 ? -41.749 2.551 71.900 1.00 89.56 243 LEU A C 1
ATOM 1861 O O . LEU A 1 243 ? -42.371 3.611 71.843 1.00 89.56 243 LEU A O 1
ATOM 1865 N N . GLY A 1 244 ? -42.213 1.494 72.574 1.00 89.75 244 GLY A N 1
ATOM 1866 C CA . GLY A 1 244 ? -43.497 1.448 73.276 1.00 89.75 244 GLY A CA 1
ATOM 1867 C C . GLY A 1 244 ? -44.487 0.444 72.680 1.00 89.75 244 GLY A C 1
ATOM 1868 O O . GLY A 1 244 ? -44.278 -0.126 71.612 1.00 89.75 244 GLY A O 1
ATOM 1869 N N . ALA A 1 245 ? -45.586 0.204 73.399 1.00 89.56 245 ALA A N 1
ATOM 1870 C CA . ALA A 1 245 ? -46.611 -0.746 72.978 1.00 89.56 245 ALA A CA 1
ATOM 1871 C C . ALA A 1 245 ? -47.487 -0.165 71.855 1.00 89.56 245 ALA A C 1
ATOM 1873 O O . ALA A 1 245 ? -48.144 0.858 72.039 1.00 89.56 245 ALA A O 1
ATOM 1874 N N . LEU A 1 246 ? -47.529 -0.852 70.712 1.00 92.44 246 LEU A N 1
ATOM 1875 C CA . LEU A 1 246 ? -48.436 -0.548 69.602 1.00 92.44 246 LEU A CA 1
ATOM 1876 C C . LEU A 1 246 ? -49.803 -1.212 69.799 1.00 92.44 246 LEU A C 1
ATOM 1878 O O . LEU A 1 246 ? -49.886 -2.342 70.293 1.00 92.44 246 LEU A O 1
ATOM 1882 N N . THR A 1 247 ? -50.869 -0.557 69.332 1.00 93.75 247 THR A N 1
ATOM 1883 C CA . THR A 1 247 ? -52.166 -1.224 69.147 1.00 93.75 247 THR A CA 1
ATOM 1884 C C . THR A 1 247 ? -52.070 -2.297 68.056 1.00 93.75 247 THR A C 1
ATOM 1886 O O . THR A 1 247 ? -51.147 -2.300 67.238 1.00 93.75 247 THR A O 1
ATOM 1889 N N . VAL A 1 248 ? -53.039 -3.217 68.018 1.00 88.62 248 VAL A N 1
ATOM 1890 C CA . VAL A 1 248 ? -53.093 -4.282 66.997 1.00 88.62 248 VAL A CA 1
ATOM 1891 C C . VAL A 1 248 ? -53.107 -3.695 65.580 1.00 88.62 248 VAL A C 1
ATOM 1893 O O . VAL A 1 248 ? -52.382 -4.168 64.712 1.00 88.62 248 VAL A O 1
ATOM 1896 N N . GLU A 1 249 ? -53.874 -2.626 65.367 1.00 89.38 249 GLU A N 1
ATOM 1897 C CA . GLU A 1 249 ? -53.985 -1.952 64.070 1.00 89.38 249 GLU A CA 1
ATOM 1898 C C . GLU A 1 249 ? -52.698 -1.201 63.691 1.00 89.38 249 GLU A C 1
ATOM 1900 O O . GLU A 1 249 ? -52.244 -1.282 62.553 1.00 89.38 249 GLU A O 1
ATOM 1905 N N . GLN A 1 250 ? -52.043 -0.534 64.649 1.00 91.69 250 GLN A N 1
ATOM 1906 C CA . GLN A 1 250 ? -50.745 0.113 64.417 1.00 91.69 250 GLN A CA 1
ATOM 1907 C C . GLN A 1 250 ? -49.655 -0.903 64.064 1.00 91.69 250 GLN A C 1
ATOM 1909 O O . GLN A 1 250 ? -48.835 -0.645 63.185 1.00 91.69 250 GLN A O 1
ATOM 1914 N N . ARG A 1 251 ? -49.652 -2.068 64.721 1.00 90.06 251 ARG A N 1
ATOM 1915 C CA . ARG A 1 251 ? -48.696 -3.145 64.443 1.00 90.06 251 ARG A CA 1
ATOM 1916 C C . ARG A 1 251 ? -48.850 -3.695 63.022 1.00 90.06 251 ARG A C 1
ATOM 1918 O O . ARG A 1 251 ? -47.839 -3.957 62.378 1.00 90.06 251 ARG A O 1
ATOM 1925 N N . ASP A 1 252 ? -50.082 -3.837 62.535 1.00 86.88 252 ASP A N 1
ATOM 1926 C CA . ASP A 1 252 ? -50.359 -4.275 61.160 1.00 86.88 252 ASP A CA 1
ATOM 1927 C C . ASP A 1 252 ? -49.832 -3.266 60.122 1.00 86.88 252 ASP A C 1
ATOM 1929 O O . ASP A 1 252 ? -49.137 -3.643 59.178 1.00 86.88 252 ASP A O 1
ATOM 1933 N N . TRP A 1 253 ? -50.074 -1.967 60.332 1.00 90.81 253 TRP A N 1
ATOM 1934 C CA . TRP A 1 253 ? -49.556 -0.918 59.445 1.00 90.81 253 TRP A CA 1
ATOM 1935 C C . TRP A 1 253 ? -48.029 -0.807 59.462 1.00 90.81 253 TRP A C 1
ATOM 1937 O O . TRP A 1 253 ? -47.429 -0.689 58.396 1.00 90.81 253 TRP A O 1
ATOM 1947 N N . VAL A 1 254 ? -47.391 -0.901 60.636 1.00 91.31 254 VAL A N 1
ATOM 1948 C CA . VAL A 1 254 ? -45.921 -0.937 60.749 1.00 91.31 254 VAL A CA 1
ATOM 1949 C C . VAL A 1 254 ? -45.350 -2.139 59.995 1.00 91.31 254 VAL A C 1
ATOM 1951 O O . VAL A 1 254 ? -44.383 -1.975 59.257 1.00 91.31 254 VAL A O 1
ATOM 1954 N N . GLY A 1 255 ? -45.979 -3.315 60.107 1.00 86.62 255 GLY A N 1
ATOM 1955 C CA . GLY A 1 255 ? -45.589 -4.508 59.351 1.00 86.62 255 GLY A CA 1
ATOM 1956 C C . GLY A 1 255 ? -45.654 -4.292 57.836 1.00 86.62 255 GLY A C 1
ATOM 1957 O O . GLY A 1 255 ? -44.670 -4.528 57.140 1.00 86.62 255 GLY A O 1
ATOM 1958 N N . LYS A 1 256 ? -46.764 -3.740 57.332 1.00 86.19 256 LYS A N 1
ATOM 1959 C CA . LYS A 1 256 ? -46.918 -3.394 55.905 1.00 86.19 256 LYS A CA 1
ATOM 1960 C C . LYS A 1 256 ? -45.888 -2.365 55.432 1.00 86.19 256 LYS A C 1
ATOM 1962 O O . LYS A 1 256 ? -45.356 -2.483 54.330 1.00 86.19 256 LYS A O 1
ATOM 1967 N N . SER A 1 257 ? -45.587 -1.349 56.246 1.00 90.50 257 SER A N 1
ATOM 1968 C CA . SER A 1 257 ? -44.541 -0.368 55.930 1.00 90.50 257 SER A CA 1
ATOM 1969 C C . SER A 1 257 ? -43.152 -1.004 55.892 1.00 90.50 257 SER A C 1
ATOM 1971 O O . SER A 1 257 ? -42.363 -0.680 55.007 1.00 90.50 257 SER A O 1
ATOM 1973 N N . LEU A 1 258 ? -42.860 -1.927 56.810 1.00 87.44 258 LEU A N 1
ATOM 1974 C CA . LEU A 1 258 ? -41.592 -2.651 56.850 1.00 87.44 258 LEU A CA 1
ATOM 1975 C C . LEU A 1 258 ? -41.419 -3.532 55.603 1.00 87.44 258 LEU A C 1
ATOM 1977 O O . LEU A 1 258 ? -40.363 -3.497 54.974 1.00 87.44 258 LEU A O 1
ATOM 1981 N N . GLU A 1 259 ? -42.462 -4.264 55.201 1.00 84.81 259 GLU A N 1
ATOM 1982 C CA . GLU A 1 259 ? -42.478 -5.041 53.954 1.00 84.81 259 GLU A CA 1
ATOM 1983 C C . GLU A 1 259 ? -42.218 -4.154 52.729 1.00 84.81 259 GLU A C 1
ATOM 1985 O O . GLU A 1 259 ? -41.351 -4.468 51.911 1.00 84.81 259 GLU A O 1
ATOM 1990 N N . ALA A 1 260 ? -42.902 -3.011 52.626 1.00 85.94 260 ALA A N 1
ATOM 1991 C CA . ALA A 1 260 ? -42.735 -2.087 51.507 1.00 85.94 260 ALA A CA 1
ATOM 1992 C C . ALA A 1 260 ? -41.312 -1.501 51.425 1.00 85.94 260 ALA A C 1
ATOM 1994 O O . ALA A 1 260 ? -40.722 -1.454 50.346 1.00 85.94 260 ALA A O 1
ATOM 1995 N N . VAL A 1 261 ? -40.735 -1.076 52.554 1.00 90.81 261 VAL A N 1
ATOM 1996 C CA . VAL A 1 261 ? -39.380 -0.497 52.593 1.00 90.81 261 VAL A CA 1
ATOM 1997 C C . VAL A 1 261 ? -38.319 -1.555 52.281 1.00 90.81 261 VAL A C 1
ATOM 1999 O O . VAL A 1 261 ? -37.395 -1.278 51.516 1.00 90.81 261 VAL A O 1
ATOM 2002 N N . ASN A 1 262 ? -38.470 -2.776 52.803 1.00 86.50 262 ASN A N 1
ATOM 2003 C CA . ASN A 1 262 ? -37.578 -3.891 52.475 1.00 86.50 262 ASN A CA 1
ATOM 2004 C C . ASN A 1 262 ? -37.652 -4.261 50.989 1.00 86.50 262 ASN A C 1
ATOM 2006 O O . ASN A 1 262 ? -36.622 -4.521 50.370 1.00 86.50 262 ASN A O 1
ATOM 2010 N N . HIS A 1 263 ? -38.843 -4.216 50.388 1.00 85.44 263 HIS A N 1
ATOM 2011 C CA . HIS A 1 263 ? -38.993 -4.432 48.954 1.00 85.44 263 HIS A CA 1
ATOM 2012 C C . HIS A 1 263 ? -38.242 -3.372 48.129 1.00 85.44 263 HIS A C 1
ATOM 2014 O O . HIS A 1 263 ? -37.506 -3.723 47.210 1.00 85.44 263 HIS A O 1
ATOM 2020 N N . VAL A 1 264 ? -38.345 -2.085 48.489 1.00 87.94 264 VAL A N 1
ATOM 2021 C CA . VAL A 1 264 ? -37.590 -1.002 47.825 1.00 87.94 264 VAL A CA 1
ATOM 2022 C C . VAL A 1 264 ? -36.078 -1.176 47.998 1.00 87.94 264 VAL A C 1
ATOM 2024 O O . VAL A 1 264 ? -35.317 -0.941 47.056 1.00 87.94 264 VAL A O 1
ATOM 2027 N N . LEU A 1 265 ? -35.626 -1.611 49.177 1.00 86.19 265 LEU A N 1
ATOM 2028 C CA . LEU A 1 265 ? -34.213 -1.886 49.436 1.00 86.19 265 LEU A CA 1
ATOM 2029 C C . LEU A 1 265 ? -33.686 -3.011 48.532 1.00 86.19 265 LEU A C 1
ATOM 2031 O O . LEU A 1 265 ? -32.616 -2.864 47.939 1.00 86.19 265 LEU A O 1
ATOM 2035 N N . ASN A 1 266 ? -34.457 -4.092 48.389 1.00 83.62 266 ASN A N 1
ATOM 2036 C CA . ASN A 1 266 ? -34.122 -5.207 47.504 1.00 83.62 266 ASN A CA 1
ATOM 2037 C C . ASN A 1 266 ? -34.087 -4.758 46.042 1.00 83.62 266 ASN A C 1
ATOM 2039 O O . ASN A 1 266 ? -33.058 -4.930 45.401 1.00 83.62 266 ASN A O 1
ATOM 2043 N N . LEU A 1 267 ? -35.115 -4.051 45.558 1.00 85.00 267 LEU A N 1
ATOM 2044 C CA . LEU A 1 267 ? -35.133 -3.498 44.197 1.00 85.00 267 LEU A CA 1
ATOM 2045 C C . LEU A 1 267 ? -33.932 -2.586 43.910 1.00 85.00 267 LEU A C 1
ATOM 2047 O O . LEU A 1 267 ? -33.388 -2.592 42.807 1.00 85.00 267 LEU A O 1
ATOM 2051 N N . THR A 1 268 ? -33.504 -1.797 44.897 1.00 84.94 268 THR A N 1
ATOM 2052 C CA . THR A 1 268 ? -32.334 -0.917 44.758 1.00 84.94 268 THR A CA 1
ATOM 2053 C C . THR A 1 268 ? -31.040 -1.722 44.628 1.00 84.94 268 THR A C 1
ATOM 2055 O O . THR A 1 268 ? -30.162 -1.354 43.845 1.00 84.94 268 THR A O 1
ATOM 2058 N N . ASN A 1 269 ? -30.911 -2.819 45.380 1.00 82.44 269 ASN A N 1
ATOM 2059 C CA . ASN A 1 269 ? -29.773 -3.728 45.258 1.00 82.44 269 ASN A CA 1
ATOM 2060 C C . ASN A 1 269 ? -29.809 -4.483 43.918 1.00 82.44 269 ASN A C 1
ATOM 2062 O O . ASN A 1 269 ? -28.801 -4.492 43.218 1.00 82.44 269 ASN A O 1
ATOM 2066 N N . ASP A 1 270 ? -30.967 -5.004 43.509 1.00 83.00 270 ASP A N 1
ATOM 2067 C CA . ASP A 1 270 ? -31.134 -5.742 42.251 1.00 83.00 270 ASP A CA 1
ATOM 2068 C C . ASP A 1 270 ? -30.806 -4.871 41.032 1.00 83.00 270 ASP A C 1
ATOM 2070 O O . ASP A 1 270 ? -30.075 -5.294 40.136 1.00 83.00 270 ASP A O 1
ATOM 2074 N N . LEU A 1 271 ? -31.284 -3.620 41.009 1.00 83.56 271 LEU A N 1
ATOM 2075 C CA . LEU A 1 271 ? -30.962 -2.660 39.948 1.00 83.56 271 LEU A CA 1
ATOM 2076 C C . LEU A 1 271 ? -29.452 -2.403 39.857 1.00 83.56 271 LEU A C 1
ATOM 2078 O O . LEU A 1 271 ? -28.895 -2.279 38.766 1.00 83.56 271 LEU A O 1
ATOM 2082 N N . PHE A 1 272 ? -28.782 -2.324 41.003 1.00 80.88 272 PHE A N 1
ATOM 2083 C CA . PHE A 1 272 ? -27.341 -2.120 41.065 1.00 80.88 272 PHE A CA 1
ATOM 2084 C C . PHE A 1 272 ? -26.562 -3.349 40.589 1.00 80.88 272 PHE A C 1
ATOM 2086 O O . PHE A 1 272 ? -25.559 -3.222 39.885 1.00 80.88 272 PHE A O 1
ATOM 2093 N N . ASP A 1 273 ? -27.031 -4.541 40.939 1.00 80.62 273 ASP A N 1
ATOM 2094 C CA . ASP A 1 273 ? -26.430 -5.793 40.500 1.00 80.62 273 ASP A CA 1
ATOM 2095 C C . ASP A 1 273 ? -26.599 -6.009 39.000 1.00 80.62 273 ASP A C 1
ATOM 2097 O O . ASP A 1 273 ? -25.642 -6.408 38.334 1.00 80.62 273 ASP A O 1
ATOM 2101 N N . LEU A 1 274 ? -27.768 -5.654 38.462 1.00 81.62 274 LEU A N 1
ATOM 2102 C CA . LEU A 1 274 ? -28.029 -5.631 37.028 1.00 81.62 274 LEU A CA 1
ATOM 2103 C C . LEU A 1 274 ? -27.088 -4.653 36.312 1.00 81.62 274 LEU A C 1
ATOM 2105 O O . LEU A 1 274 ? -26.440 -5.021 35.336 1.00 81.62 274 LEU A O 1
ATOM 2109 N N . ALA A 1 275 ? -26.931 -3.436 36.835 1.00 78.50 275 ALA A N 1
ATOM 2110 C CA . ALA A 1 275 ? -26.038 -2.450 36.236 1.00 78.50 275 ALA A CA 1
ATOM 2111 C C . ALA A 1 275 ? -24.560 -2.884 36.277 1.00 78.50 275 ALA A C 1
ATOM 2113 O O . ALA A 1 275 ? -23.812 -2.654 35.328 1.00 78.50 275 ALA A O 1
ATOM 2114 N N . LYS A 1 276 ? -24.129 -3.566 37.347 1.00 77.38 276 LYS A N 1
ATOM 2115 C CA . LYS A 1 276 ? -22.798 -4.190 37.417 1.00 77.38 276 LYS A CA 1
ATOM 2116 C C . LYS A 1 276 ? -22.627 -5.331 36.421 1.00 77.38 276 LYS A C 1
ATOM 2118 O O . LYS A 1 276 ? -21.521 -5.515 35.912 1.00 77.38 276 LYS A O 1
ATOM 2123 N N . LEU A 1 277 ? -23.681 -6.103 36.171 1.00 81.38 277 LEU A N 1
ATOM 2124 C CA . LEU A 1 277 ? -23.674 -7.194 35.201 1.00 81.38 277 LEU A CA 1
ATOM 2125 C C . LEU A 1 277 ? -23.488 -6.651 33.780 1.00 81.38 277 LEU A C 1
ATOM 2127 O O . LEU A 1 277 ? -22.591 -7.122 33.083 1.00 81.38 277 LEU A O 1
ATOM 2131 N N . ASP A 1 278 ? -24.238 -5.614 33.398 1.00 75.38 278 ASP A N 1
ATOM 2132 C CA . ASP A 1 278 ? -24.119 -4.960 32.083 1.00 75.38 278 ASP A CA 1
ATOM 2133 C C . ASP A 1 278 ? -22.717 -4.376 31.837 1.00 75.38 278 ASP A C 1
ATOM 2135 O O . ASP A 1 278 ? -22.217 -4.377 30.713 1.00 75.38 278 ASP A O 1
ATOM 2139 N N . MET A 1 279 ? -22.042 -3.920 32.896 1.00 74.50 279 MET A N 1
ATOM 2140 C CA . MET A 1 279 ? -20.663 -3.417 32.836 1.00 74.50 279 MET A CA 1
ATOM 2141 C C . MET A 1 279 ? -19.589 -4.512 32.879 1.00 74.50 279 MET A C 1
ATOM 2143 O O . MET A 1 279 ? -18.399 -4.199 32.813 1.00 74.50 279 MET A O 1
ATOM 2147 N N . GLY A 1 280 ? -19.963 -5.782 33.063 1.00 74.56 280 GLY A N 1
ATOM 2148 C CA . GLY A 1 280 ? -19.012 -6.870 33.316 1.00 74.56 280 GLY A CA 1
ATOM 2149 C C . GLY A 1 280 ? -18.246 -6.738 34.642 1.00 74.56 280 GLY A C 1
ATOM 2150 O O . GLY A 1 280 ? -17.225 -7.392 34.833 1.00 74.56 280 GLY A O 1
ATOM 2151 N N . ALA A 1 281 ? -18.721 -5.894 35.563 1.00 73.19 281 ALA A N 1
ATOM 2152 C CA . ALA A 1 281 ? -18.106 -5.610 36.861 1.00 73.19 281 ALA A CA 1
ATOM 2153 C C . ALA A 1 281 ? -18.703 -6.447 38.012 1.00 73.19 281 ALA A C 1
ATOM 2155 O O . ALA A 1 281 ? -18.322 -6.275 39.175 1.00 73.19 281 ALA A O 1
ATOM 2156 N N . LEU A 1 282 ? -19.659 -7.338 37.721 1.00 77.31 282 LEU A N 1
ATOM 2157 C CA . LEU A 1 282 ? -20.242 -8.233 38.715 1.00 77.31 282 LEU A CA 1
ATOM 2158 C C . LEU A 1 282 ? -19.241 -9.336 39.089 1.00 77.31 282 LEU A C 1
ATOM 2160 O O . LEU A 1 282 ? -19.029 -10.290 38.344 1.00 77.31 282 LEU A O 1
ATOM 2164 N N . THR A 1 283 ? -18.642 -9.220 40.271 1.00 73.94 283 THR A N 1
ATOM 2165 C CA . THR A 1 283 ? -17.784 -10.260 40.838 1.00 73.94 283 THR A CA 1
ATOM 2166 C C . THR A 1 283 ? -18.614 -11.256 41.643 1.00 73.94 283 THR A C 1
ATOM 2168 O O . THR A 1 283 ? -19.265 -10.903 42.629 1.00 73.94 283 THR A O 1
ATOM 2171 N N . LEU A 1 284 ? -18.594 -12.519 41.216 1.00 82.50 284 LEU A N 1
ATOM 2172 C CA . LEU A 1 284 ? -19.156 -13.632 41.977 1.00 82.50 284 LEU A CA 1
ATOM 2173 C C . LEU A 1 284 ? -18.125 -14.111 42.997 1.00 82.50 284 LEU A C 1
ATOM 2175 O O . LEU A 1 284 ? -16.945 -14.244 42.671 1.00 82.50 284 LEU A O 1
ATOM 2179 N N . HIS A 1 285 ? -18.577 -14.413 44.211 1.00 82.88 285 HIS A N 1
ATOM 2180 C CA . HIS A 1 285 ? -17.737 -14.969 45.270 1.00 82.88 285 HIS A CA 1
ATOM 2181 C C . HIS A 1 285 ? -18.194 -16.403 45.566 1.00 82.88 285 HIS A C 1
ATOM 2183 O O . HIS A 1 285 ? -18.865 -16.640 46.575 1.00 82.88 285 HIS A O 1
ATOM 2189 N N . PRO A 1 286 ? -17.883 -17.367 44.674 1.00 86.50 286 PRO A N 1
ATOM 2190 C CA . PRO A 1 286 ? -18.306 -18.745 44.846 1.00 86.50 286 PRO A CA 1
ATOM 2191 C C . PRO A 1 286 ? -17.673 -19.344 46.101 1.00 86.50 286 PRO A C 1
ATOM 2193 O O . PRO A 1 286 ? -16.463 -19.275 46.317 1.00 86.50 286 PRO A O 1
ATOM 2196 N N . GLN A 1 287 ? -18.513 -19.953 46.926 1.00 90.00 287 GLN A N 1
ATOM 2197 C CA . GLN A 1 287 ? -18.139 -20.649 48.147 1.00 90.00 287 GLN A CA 1
ATOM 2198 C C . GLN A 1 287 ? -18.575 -22.107 48.034 1.00 90.00 287 GLN A C 1
ATOM 2200 O O . GLN A 1 287 ? -19.554 -22.422 47.359 1.00 90.00 287 GLN A O 1
ATOM 2205 N N . ASN A 1 288 ? -17.852 -23.005 48.703 1.00 91.25 288 ASN A N 1
ATOM 2206 C CA . ASN A 1 288 ? -18.270 -24.397 48.826 1.00 91.25 288 ASN A CA 1
ATOM 2207 C C . ASN A 1 288 ? -19.469 -24.464 49.773 1.00 91.25 288 ASN A C 1
ATOM 2209 O O . ASN A 1 288 ? -19.308 -24.387 50.991 1.00 91.25 288 ASN A O 1
ATOM 2213 N N . VAL A 1 289 ? -20.664 -24.586 49.204 1.00 89.56 289 VAL A N 1
ATOM 2214 C CA . VAL A 1 289 ? -21.917 -24.606 49.954 1.00 89.56 289 VAL A CA 1
ATOM 2215 C C . VAL A 1 289 ? -22.460 -26.028 50.010 1.00 89.56 289 VAL A C 1
ATOM 2217 O O . VAL A 1 289 ? -22.608 -26.698 48.987 1.00 89.56 289 VAL A O 1
ATOM 2220 N N . ASP A 1 290 ? -22.765 -26.486 51.225 1.00 90.50 290 ASP A N 1
ATOM 2221 C CA . ASP A 1 290 ? -23.568 -27.687 51.446 1.00 90.50 290 ASP A CA 1
ATOM 2222 C C . ASP A 1 290 ? -24.995 -27.409 50.965 1.00 90.50 290 ASP A C 1
ATOM 2224 O O . ASP A 1 290 ? -25.756 -26.670 51.600 1.00 90.50 290 ASP A O 1
ATOM 2228 N N . LEU A 1 291 ? -25.334 -27.978 49.810 1.00 88.38 291 LEU A N 1
ATOM 2229 C CA . LEU A 1 291 ? -26.593 -27.714 49.133 1.00 88.38 291 LEU A CA 1
ATOM 2230 C C . LEU A 1 291 ? -27.800 -28.211 49.944 1.00 88.38 291 LEU A C 1
ATOM 2232 O O . LEU A 1 291 ? -28.847 -27.570 49.919 1.00 88.38 291 LEU A O 1
ATOM 2236 N N . ALA A 1 292 ? -27.654 -29.296 50.716 1.00 89.12 292 ALA A N 1
ATOM 2237 C CA . ALA A 1 292 ? -28.729 -29.799 51.570 1.00 89.12 292 ALA A CA 1
ATOM 2238 C C . ALA A 1 292 ? -29.029 -28.823 52.711 1.00 89.12 292 ALA A C 1
ATOM 2240 O O . ALA A 1 292 ? -30.195 -28.554 53.009 1.00 89.12 292 ALA A O 1
ATOM 2241 N N . LYS A 1 293 ? -27.982 -28.264 53.329 1.00 87.12 293 LYS A N 1
ATOM 2242 C CA . LYS A 1 293 ? -28.131 -27.245 54.373 1.00 87.12 293 LYS A CA 1
ATOM 2243 C C . LYS A 1 293 ? -28.714 -25.948 53.807 1.00 87.12 293 LYS A C 1
ATOM 2245 O O . LYS A 1 293 ? -29.657 -25.407 54.372 1.00 87.12 293 LYS A O 1
ATOM 2250 N N . PHE A 1 294 ? -28.202 -25.492 52.666 1.00 87.50 294 PHE A N 1
ATOM 2251 C CA . PHE A 1 294 ? -28.643 -24.256 52.020 1.00 87.50 294 PHE A CA 1
ATOM 2252 C C . PHE A 1 294 ? -30.117 -24.296 51.591 1.00 87.50 294 PHE A C 1
ATOM 2254 O O . PHE A 1 294 ? -30.865 -23.367 51.894 1.00 87.50 294 PHE A O 1
ATOM 2261 N N . LEU A 1 295 ? -30.558 -25.380 50.941 1.00 88.62 295 LEU A N 1
ATOM 2262 C CA . LEU A 1 295 ? -31.956 -25.549 50.531 1.00 88.62 295 LEU A CA 1
ATOM 2263 C C . LEU A 1 295 ? -32.897 -25.682 51.734 1.00 88.62 295 LEU A C 1
ATOM 2265 O O . LEU A 1 295 ? -33.979 -25.100 51.721 1.00 88.62 295 LEU A O 1
ATOM 2269 N N . ASN A 1 296 ? -32.475 -26.376 52.798 1.00 88.56 296 ASN A N 1
ATOM 2270 C CA . ASN A 1 296 ? -33.241 -26.420 54.046 1.00 88.56 296 ASN A CA 1
ATOM 2271 C C . ASN A 1 296 ? -33.384 -25.034 54.685 1.00 88.56 296 ASN A C 1
ATOM 2273 O O . ASN A 1 296 ? -34.466 -24.692 55.157 1.00 88.56 296 ASN A O 1
ATOM 2277 N N . ASP A 1 297 ? -32.325 -24.222 54.686 1.00 84.56 297 ASP A N 1
ATOM 2278 C CA . ASP A 1 297 ? -32.384 -22.863 55.225 1.00 84.56 297 ASP A CA 1
ATOM 2279 C C . ASP A 1 297 ? -33.373 -21.986 54.435 1.00 84.56 297 ASP A C 1
ATOM 2281 O O . ASP A 1 297 ? -34.141 -21.242 55.043 1.00 84.56 297 ASP A O 1
ATOM 2285 N N . ILE A 1 298 ? -33.410 -22.103 53.101 1.00 84.25 298 ILE A N 1
ATOM 2286 C CA . ILE A 1 298 ? -34.395 -21.407 52.250 1.00 84.25 298 ILE A CA 1
ATOM 2287 C C . ILE A 1 298 ? -35.814 -21.917 52.523 1.00 84.25 298 ILE A C 1
ATOM 2289 O O . ILE A 1 298 ? -36.739 -21.127 52.698 1.00 84.25 298 ILE A O 1
ATOM 2293 N N . TYR A 1 299 ? -35.995 -23.233 52.615 1.00 86.38 299 TYR A N 1
ATOM 2294 C CA . TYR A 1 299 ? -37.298 -23.836 52.881 1.00 86.38 299 TYR A CA 1
ATOM 2295 C C . TYR A 1 299 ? -37.878 -23.411 54.234 1.00 86.38 299 TYR A C 1
ATOM 2297 O O . TYR A 1 299 ? -39.065 -23.103 54.326 1.00 86.38 299 TYR A O 1
ATOM 2305 N N . ARG A 1 300 ? -37.046 -23.300 55.280 1.00 82.94 300 ARG A N 1
ATOM 2306 C CA . ARG A 1 300 ? -37.480 -22.785 56.591 1.00 82.94 300 ARG A CA 1
ATOM 2307 C C . ARG A 1 300 ? -37.966 -21.340 56.522 1.00 82.94 300 ARG A C 1
ATOM 2309 O O . ARG A 1 300 ? -38.908 -21.003 57.233 1.00 82.94 300 ARG A O 1
ATOM 2316 N N . ILE A 1 301 ? -37.355 -20.510 55.676 1.00 78.69 301 ILE A N 1
ATOM 2317 C CA . ILE A 1 301 ? -37.835 -19.147 55.413 1.00 78.69 301 ILE A CA 1
ATOM 2318 C C . ILE A 1 301 ? -39.189 -19.210 54.695 1.00 78.69 301 ILE A C 1
ATOM 2320 O O . ILE A 1 301 ? -40.140 -18.568 55.134 1.00 78.69 301 ILE A O 1
ATOM 2324 N N . GLY A 1 302 ? -39.306 -20.041 53.654 1.00 78.88 302 GLY A N 1
ATOM 2325 C CA . GLY A 1 302 ? -40.544 -20.234 52.893 1.00 78.88 302 GLY A CA 1
ATOM 2326 C C . GLY A 1 302 ? -41.729 -20.721 53.734 1.00 78.88 302 GLY A C 1
ATOM 2327 O O . GLY A 1 302 ? -42.854 -20.277 53.517 1.00 78.88 302 GLY A O 1
ATOM 2328 N N . LEU A 1 303 ? -41.485 -21.569 54.737 1.00 80.06 303 LEU A N 1
ATOM 2329 C CA . LEU A 1 303 ? -42.501 -22.019 55.700 1.00 80.06 303 LEU A CA 1
ATOM 2330 C C . LEU A 1 303 ? -43.017 -20.898 56.617 1.00 80.06 303 LEU A C 1
ATOM 2332 O O . LEU A 1 303 ? -44.118 -21.008 57.151 1.00 80.06 303 LEU A O 1
ATOM 2336 N N . GLY A 1 304 ? -42.228 -19.842 56.825 1.00 71.94 304 GLY A N 1
ATOM 2337 C CA . GLY A 1 304 ? -42.620 -18.676 57.620 1.00 71.94 304 GLY A CA 1
ATOM 2338 C C . GLY A 1 304 ? -43.476 -17.659 56.858 1.00 71.94 304 GLY A C 1
ATOM 2339 O O . GLY A 1 304 ? -44.020 -16.747 57.479 1.00 71.94 304 GLY A O 1
ATOM 2340 N N . LEU A 1 305 ? -43.602 -17.797 55.533 1.00 74.50 305 LEU A N 1
ATOM 2341 C CA . LEU A 1 305 ? -44.399 -16.907 54.688 1.00 74.50 305 LEU A CA 1
ATOM 2342 C C . LEU A 1 305 ? -45.877 -17.322 54.681 1.00 74.50 305 LEU A C 1
ATOM 2344 O O . LEU A 1 305 ? -46.217 -18.500 54.793 1.00 74.50 305 LEU A O 1
ATOM 2348 N N . ARG A 1 306 ? -46.780 -16.347 54.518 1.00 74.75 306 ARG A N 1
ATOM 2349 C CA . ARG A 1 306 ? -48.207 -16.624 54.299 1.00 74.75 306 ARG A CA 1
ATOM 2350 C C . ARG A 1 306 ? -48.438 -17.060 52.856 1.00 74.75 306 ARG A C 1
ATOM 2352 O O . ARG A 1 306 ? -48.304 -16.256 51.938 1.00 74.75 306 ARG A O 1
ATOM 2359 N N . TRP A 1 307 ? -48.846 -18.310 52.683 1.00 80.50 307 TRP A N 1
ATOM 2360 C CA . TRP A 1 307 ? -49.285 -18.850 51.400 1.00 80.50 307 TRP A CA 1
ATOM 2361 C C . TRP A 1 307 ? -50.811 -18.730 51.251 1.00 80.50 307 TRP A C 1
ATOM 2363 O O . TRP A 1 307 ? -51.513 -18.715 52.265 1.00 80.50 307 TRP A O 1
ATOM 2373 N N . PRO A 1 308 ? -51.343 -18.624 50.019 1.00 81.88 308 PRO A N 1
ATOM 2374 C CA . PRO A 1 308 ? -52.784 -18.651 49.772 1.00 81.88 308 PRO A CA 1
ATOM 2375 C C . PRO A 1 308 ? -53.445 -19.919 50.325 1.00 81.88 308 PRO A C 1
ATOM 2377 O O . PRO A 1 308 ? -52.820 -20.982 50.374 1.00 81.88 308 PRO A O 1
ATOM 2380 N N . ASP A 1 309 ? -54.723 -19.818 50.693 1.00 77.25 309 ASP A N 1
ATOM 2381 C CA . ASP A 1 309 ? -55.477 -20.949 51.237 1.00 77.25 309 ASP A CA 1
ATOM 2382 C C . ASP A 1 309 ? -55.457 -22.148 50.273 1.00 77.25 309 ASP A C 1
ATOM 2384 O O . ASP A 1 309 ? -55.822 -22.037 49.101 1.00 77.25 309 ASP A O 1
ATOM 2388 N N . GLY A 1 310 ? -55.019 -23.305 50.781 1.00 82.75 310 GLY A N 1
ATOM 2389 C CA . GLY A 1 310 ? -54.899 -24.553 50.020 1.00 82.75 310 GLY A CA 1
ATOM 2390 C C . GLY A 1 310 ? -53.515 -24.835 49.421 1.00 82.75 310 GLY A C 1
ATOM 2391 O O . GLY A 1 310 ? -53.357 -25.865 48.768 1.00 82.75 310 GLY A O 1
ATOM 2392 N N . VAL A 1 311 ? -52.514 -23.977 49.644 1.00 84.81 311 VAL A N 1
ATOM 2393 C CA . VAL A 1 311 ? -51.136 -24.203 49.174 1.00 84.81 311 VAL A CA 1
ATOM 2394 C C . VAL A 1 311 ? -50.256 -24.759 50.297 1.00 84.81 311 VAL A C 1
ATOM 2396 O O . VAL A 1 311 ? -50.142 -24.159 51.364 1.00 84.81 311 VAL A O 1
ATOM 2399 N N . THR A 1 312 ? -49.596 -25.892 50.042 1.00 80.69 312 THR A N 1
ATOM 2400 C CA . THR A 1 312 ? -48.594 -26.503 50.930 1.00 80.69 312 THR A CA 1
ATOM 2401 C C . THR A 1 312 ? -47.224 -26.500 50.266 1.00 80.69 312 THR A C 1
ATOM 2403 O O . THR A 1 312 ? -47.088 -26.890 49.107 1.00 80.69 312 THR A O 1
ATOM 2406 N N . LEU A 1 313 ? -46.203 -26.075 51.007 1.00 84.25 313 LEU A N 1
ATOM 2407 C CA . LEU A 1 313 ? -44.813 -26.137 50.573 1.00 84.25 313 LEU A CA 1
ATOM 2408 C C . LEU A 1 313 ? -44.204 -27.445 51.090 1.00 84.25 313 LEU A C 1
ATOM 2410 O O . LEU A 1 313 ? -44.195 -27.670 52.296 1.00 84.25 313 LEU A O 1
ATOM 2414 N N . GLU A 1 314 ? -43.690 -28.283 50.194 1.00 87.94 314 GLU A N 1
ATOM 2415 C CA . GLU A 1 314 ? -42.954 -29.505 50.535 1.00 87.94 314 GLU A CA 1
ATOM 2416 C C . GLU A 1 314 ? -41.566 -29.458 49.894 1.00 87.94 314 GLU A C 1
ATOM 2418 O O . GLU A 1 314 ? -41.413 -29.024 48.751 1.00 87.94 314 GLU A O 1
ATOM 2423 N N . LEU A 1 315 ? -40.546 -29.897 50.634 1.00 87.38 315 LEU A N 1
ATOM 2424 C CA . LEU A 1 315 ? -39.176 -30.008 50.143 1.00 87.38 315 LEU A CA 1
ATOM 2425 C C . LEU A 1 315 ? -38.761 -31.479 50.124 1.00 87.38 315 LEU A C 1
ATOM 2427 O O . LEU A 1 315 ? -38.505 -32.063 51.176 1.00 87.38 315 LEU A O 1
ATOM 2431 N N . ASP A 1 316 ? -38.664 -32.052 48.927 1.00 90.44 316 ASP A N 1
ATOM 2432 C CA . ASP A 1 316 ? -38.121 -33.392 48.706 1.00 90.44 316 ASP A CA 1
ATOM 2433 C C . ASP A 1 316 ? -36.664 -33.287 48.231 1.00 90.44 316 ASP A C 1
ATOM 2435 O O . ASP A 1 316 ? -36.379 -32.722 47.171 1.00 90.44 316 ASP A O 1
ATOM 2439 N N . LEU A 1 317 ? -35.727 -33.782 49.044 1.00 87.56 317 LEU A N 1
ATOM 2440 C CA . LEU A 1 317 ? -34.293 -33.749 48.757 1.00 87.56 317 LEU A CA 1
ATOM 2441 C C . LEU A 1 317 ? -33.724 -35.172 48.680 1.00 87.56 317 LEU A C 1
ATOM 2443 O O . LEU A 1 317 ? -33.980 -35.986 49.570 1.00 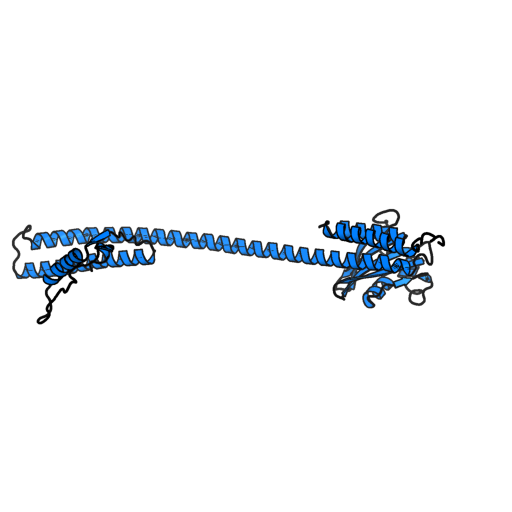87.56 317 LEU A O 1
ATOM 244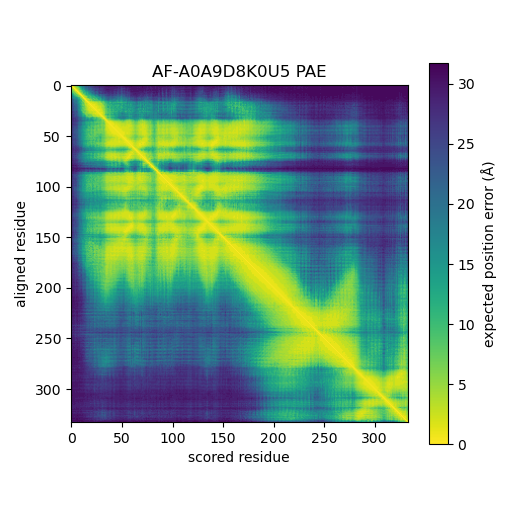7 N N . PRO A 1 318 ? -32.850 -35.466 47.699 1.00 88.56 318 PRO A N 1
ATOM 2448 C CA . PRO A 1 318 ? -32.103 -36.715 47.671 1.00 88.56 318 PRO A CA 1
ATOM 2449 C C . PRO A 1 318 ? -31.264 -36.901 48.948 1.00 88.56 318 PRO A C 1
ATOM 2451 O O . PRO A 1 318 ? -30.690 -35.933 49.452 1.00 88.56 318 PRO A O 1
ATOM 2454 N N . PRO A 1 319 ? -31.069 -38.143 49.428 1.00 78.56 319 PRO A N 1
ATOM 2455 C CA . PRO A 1 319 ? -30.352 -38.421 50.679 1.00 78.56 319 PRO A CA 1
ATOM 2456 C C . PRO A 1 319 ? -28.865 -38.018 50.667 1.00 78.56 319 PRO A C 1
ATOM 2458 O O . PRO A 1 319 ? -28.234 -37.956 51.721 1.00 78.56 319 PRO A O 1
ATOM 2461 N N . ARG A 1 320 ? -28.284 -37.742 49.492 1.00 84.62 320 ARG A N 1
ATOM 2462 C CA . ARG A 1 320 ? -26.953 -37.142 49.344 1.00 84.62 320 ARG A CA 1
ATOM 2463 C C . ARG A 1 320 ? -26.973 -36.085 48.252 1.00 84.62 320 ARG A C 1
ATOM 2465 O O . ARG A 1 320 ? -27.043 -36.417 47.072 1.00 84.62 320 ARG A O 1
ATOM 2472 N N . LEU A 1 321 ? -26.846 -34.830 48.661 1.00 87.88 321 LEU A N 1
ATOM 2473 C CA . LEU A 1 321 ? -26.602 -33.707 47.765 1.00 87.88 321 LEU A CA 1
ATOM 2474 C C . LEU A 1 321 ? -25.108 -33.355 47.763 1.00 87.88 321 LEU A C 1
ATOM 2476 O O . LEU A 1 321 ? -24.447 -33.487 48.797 1.00 87.88 321 LEU A O 1
ATOM 2480 N N . PRO A 1 322 ? -24.554 -32.941 46.613 1.00 88.25 322 PRO A N 1
ATOM 2481 C CA . PRO A 1 322 ? -23.160 -32.536 46.526 1.00 88.25 322 PRO A CA 1
ATOM 2482 C C . PRO A 1 322 ? -22.927 -31.185 47.212 1.00 88.25 322 PRO A C 1
ATOM 2484 O O . PRO A 1 322 ? -23.824 -30.345 47.304 1.00 88.25 322 PRO A O 1
ATOM 2487 N N . VAL A 1 323 ? -21.684 -30.954 47.632 1.00 88.00 323 VAL A N 1
ATOM 2488 C CA . VAL A 1 323 ? -21.191 -29.601 47.914 1.00 88.00 323 VAL A CA 1
ATOM 2489 C C . VAL A 1 323 ? -20.940 -28.923 46.570 1.00 88.00 323 VAL A C 1
ATOM 2491 O O . VAL A 1 323 ? -20.245 -29.484 45.723 1.00 88.00 323 VAL A O 1
ATOM 2494 N N . VAL A 1 324 ? -21.517 -27.741 46.363 1.00 90.81 324 VAL A N 1
ATOM 2495 C CA . VAL A 1 324 ? -21.433 -27.011 45.090 1.00 90.81 324 VAL A CA 1
ATOM 2496 C C . VAL A 1 324 ? -20.767 -25.660 45.320 1.00 90.81 324 VAL A C 1
ATOM 2498 O O . VAL A 1 324 ? -21.032 -24.994 46.320 1.00 90.81 324 VAL A O 1
ATOM 2501 N N . ALA A 1 325 ? -19.901 -25.257 44.389 1.00 89.38 325 ALA A N 1
ATOM 2502 C CA . ALA A 1 325 ? -19.341 -23.913 44.355 1.00 89.38 325 ALA A CA 1
ATOM 2503 C C . ALA A 1 325 ? -20.407 -22.939 43.831 1.00 89.38 325 ALA A C 1
ATOM 2505 O O . ALA A 1 325 ? -20.710 -22.932 42.638 1.00 89.38 325 ALA A O 1
ATOM 2506 N N . LEU A 1 326 ? -21.000 -22.149 44.723 1.00 87.38 326 LEU A N 1
ATOM 2507 C CA . LEU A 1 326 ? -22.041 -21.175 44.388 1.00 87.38 326 LEU A CA 1
ATOM 2508 C C . LEU A 1 326 ? -21.894 -19.906 45.228 1.00 87.38 326 LEU A C 1
ATOM 2510 O O . LEU A 1 326 ? -21.276 -19.937 46.289 1.00 87.38 326 LEU A O 1
ATOM 2514 N N . ASP A 1 327 ? -22.438 -18.786 44.754 1.00 86.88 327 ASP A N 1
ATOM 2515 C CA . ASP A 1 327 ? -22.514 -17.542 45.528 1.00 86.88 327 ASP A CA 1
ATOM 2516 C C . ASP A 1 327 ? -23.870 -17.497 46.265 1.00 86.88 327 ASP A C 1
ATOM 2518 O O . ASP A 1 327 ? -24.900 -17.216 45.644 1.00 86.88 327 ASP A O 1
ATOM 2522 N N . PRO A 1 328 ? -23.920 -17.819 47.574 1.00 79.81 328 PRO A N 1
ATOM 2523 C CA . PRO A 1 328 ? -25.183 -17.996 48.291 1.00 79.81 328 PRO A CA 1
ATOM 2524 C C . PRO A 1 328 ? -25.950 -16.683 48.483 1.00 79.81 328 PRO A C 1
ATOM 2526 O O . PRO A 1 328 ? -27.160 -16.717 48.700 1.00 79.81 328 PRO A O 1
ATOM 2529 N N . VAL A 1 329 ? -25.265 -15.537 48.402 1.00 76.44 329 VAL A N 1
ATOM 2530 C CA . VAL A 1 329 ? -25.875 -14.208 48.547 1.00 76.44 329 VAL A CA 1
ATOM 2531 C C . VAL A 1 329 ? -26.648 -13.832 47.286 1.00 76.44 329 VAL A C 1
ATOM 2533 O O . VAL A 1 329 ? -27.684 -13.190 47.380 1.00 76.44 329 VAL A O 1
ATOM 2536 N N . ARG A 1 330 ? -26.176 -14.266 46.113 1.00 74.31 330 ARG A N 1
ATOM 2537 C CA . ARG A 1 330 ? -26.806 -13.976 44.814 1.00 74.31 330 ARG A CA 1
ATOM 2538 C C . ARG A 1 330 ? -27.929 -14.935 44.428 1.00 74.31 330 ARG A C 1
ATOM 2540 O O . ARG A 1 330 ? -28.691 -14.632 43.521 1.00 74.31 330 ARG A O 1
ATOM 2547 N N . ILE A 1 331 ? -28.004 -16.096 45.080 1.00 73.25 331 ILE A N 1
ATOM 2548 C CA . ILE A 1 331 ? -28.995 -17.147 44.787 1.00 73.25 331 ILE A CA 1
ATOM 2549 C C . ILE A 1 331 ? -30.192 -17.104 45.752 1.00 73.25 331 ILE A C 1
ATOM 2551 O O . ILE A 1 331 ? -31.251 -17.643 45.437 1.00 73.25 331 ILE A O 1
ATOM 2555 N N . ARG A 1 332 ? -30.064 -16.452 46.915 1.00 61.94 332 ARG A N 1
ATOM 2556 C CA . ARG A 1 332 ? -31.209 -16.159 47.789 1.00 61.94 332 ARG A CA 1
ATOM 2557 C C . ARG A 1 332 ? -32.036 -15.026 47.171 1.00 61.94 332 ARG A C 1
ATOM 2559 O O . ARG A 1 332 ? -31.671 -13.867 47.323 1.00 61.94 332 ARG A O 1
ATOM 2566 N N . ILE A 1 333 ? -33.095 -15.403 46.454 1.00 49.12 333 ILE A N 1
ATOM 2567 C CA . ILE A 1 333 ? -34.183 -14.519 46.000 1.00 49.12 333 ILE A CA 1
ATOM 2568 C C . ILE A 1 333 ? -34.995 -14.071 47.218 1.00 49.12 333 ILE A C 1
ATOM 2570 O O . ILE A 1 333 ? -35.243 -14.936 48.092 1.00 49.12 333 ILE A O 1
#

Secondary structure (DSSP, 8-state):
-------PPPHHHHHHHHHHHHHHHHHHHHHH---HHHHHHHHHHHHHHHTT-SEEEEEEEPTTS-EEEEEEEETTEE--S--S--S-HHHHHHHHHH-S-EEESSGGG-TTTTT-HHHHHHT--EEEEEEEEETTEEEEEEEEEESS-TT---GGGHHHHHHHHHHHHHHHHHHHHHHHHHHHHHHHHHHHHHHHHHHHHHHHHHHHHHHHHHHHHHHHHHHHHHHHHHHHHHHHHHHTTTT-PPPHHHHHHHHHHHHHHHHHHHHHHHHHHHHHHHTT------EEEEHHHHHHHHHHHHHTS-PPTT--------S-PPEEEE-HHHH--